Protein 6O9S (pdb70)

InterPro domains:
  IPR001460 Penicillin-binding protein, transpeptidase [PF00905] (363-580)
  IPR008756 Peptidase M56 [PF05569] (5-301)
  IPR012338 Beta-lactamase/transpeptidase-like [G3DSA:3.40.710.10] (334-585)
  IPR012338 Beta-lactamase/transpeptidase-like [SSF56601] (348-582)
  IPR052173 Beta-lactam antibiotic response regulator [PTHR34978] (5-340)

Solvent-accessible surface area: 12250 Å² total; per-residue (Å²): 132,78,51,136,41,149,56,96,78,131,150,20,93,155,16,40,102,74,5,179,71,32,82,0,0,0,0,16,18,28,50,151,95,142,41,23,16,3,24,39,44,79,25,0,8,56,43,32,6,0,4,22,0,0,1,0,0,0,0,0,0,0,15,61,72,124,70,7,55,62,141,101,20,104,30,149,39,110,138,100,123,49,118,105,160,85,30,21,83,90,6,67,6,82,26,0,5,152,82,25,0,47,14,0,0,33,44,7,6,115,133,8,171,70,86,72,0,108,64,19,0,91,100,10,118,0,8,42,60,85,13,94,51,84,119,38,2,13,66,62,27,27,0,82,0,0,1,1,6,1,0,22,5,1,29,46,1,46,67,97,90,17,138,14,85,80,130,4,5,90,66,0,10,61,11,5,42,83,97,118,107,124,80,24,34,10,0,4,10,38,2,49,0,91,75,112,175,68,52,20,9,0,0,2,0,0,0,0,56,36,160,114,12,7,35,0,0,0,0,1,0,73,17,137,60,94,0,27,1,139,74,0,46,71,4,0,47,116,0,0,132,113,60,155,22,43

Organism: Staphylococcus aureus (NCBI:txid1280)

Foldseek 3Di:
DWADDDDDAAEPQVLVVLQVFWPKKKWKAWFVVRHIYMHPVRQQGDWDQPALVCLLVLLQVCCVVVVADLVRFKDAAPQPDDPDVLLRGIDGLLSCQVVVRPVSSLVSLVPDDVVVQLVQCVQLVQAPSDQPFDSPCRARHDGIHGFVSLQVSQCCLVVVVGPTDPSSSVVSQVSQFDDDDLFKTWGWGKRFHADPNATAKIKIWTWIGGPPIIMTMMMITGHPHPRTPVSSVVSVVVVCVVVVRD

Radius of gyration: 17.11 Å; Cα contacts (8 Å, |Δi|>4): 493; chains: 1; bounding box: 42×41×42 Å

Sequence (246 aa):
DKYETNVSYKKLNQLAPYFKGFDGSFVLYNEREQAYSIYNEPESKQRYSPNSTYKIYLALMAFDQNLLSLNHTEQQWDKHQYPFKEWNQDQNLNSSMKYSVNWYYENLNKHLRQDEVKSYLDLIEYGNEEISGNENYWNNESSLKISAIEQVNLLKNMKQHNMHFDNKAIEKVENSMTLKQKDTYKYVGKTGTGIVNHKEANGWFVGYVETKDNTYYFATHLKGEDNANGEKAQQISERILKEMELI

Nearest PDB structures (foldseek):
  6o9s-assembly1_A  TM=1.004E+00  e=1.511E-52  Staphylococcus aureus
  3uy6-assembly2_B  TM=9.585E-01  e=4.975E-32  Staphylococcus aureus
  3q7v-assembly2_B  TM=9.602E-01  e=2.125E-31  Staphylococcus aureus
  1xa1-assembly2_B  TM=9.579E-01  e=2.547E-31  Staphylococcus aureus
  1nrf-assembly1_A  TM=9.411E-01  e=2.830E-27  Bacillus licheniformis

Secondary structure (DSSP, 8-state):
-B------EEE-GGGGGGGTTSEEEEEEEETTTTEEEEE-HHHHHB-B--GGGGHHHHHHHHHHTTSSBTTB--B-------SSGGGSS-B-HHHHHHTT-HHHHHHHHHTS-HHHHHHHHHHHT-TT----S-TTTTSSSS--B-HHHHHHHHHHHHTT-SSS-HHHHHHHHHHTEEEE-SSEEEEEEEEEEEETTEEEEEEEEEEEEESS-EEEEEEEEE-SS-B-HHHHHHHHHHHHHHTT--

B-factor: mean 30.9, std 18.7, range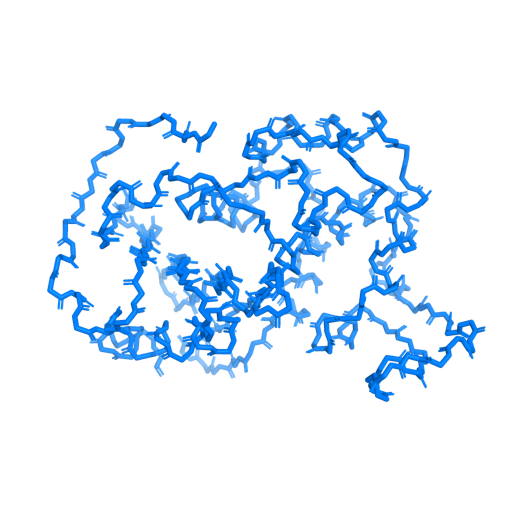 [11.95, 148.87]

CATH classification: 3.40.710.10

Structure (mmCIF, N/CA/C/O backbone):
data_6O9S
#
_entry.id   6O9S
#
_cell.length_a   58.672
_cell.length_b   58.672
_cell.length_c   147.602
_cell.angle_alpha   90.000
_cell.angle_beta   90.000
_cell.angle_gamma   90.000
#
_symmetry.space_group_name_H-M   'P 41 21 2'
#
loop_
_entity.id
_entity.type
_entity.pdbx_description
1 polymer 'Methicillin resistance mecR1 protein'
2 non-polymer (2S,5R)-1-formyl-5-[(sulfooxy)amino]piperidine-2-carboxamide
3 non-polymer 'SULFATE ION'
4 water water
#
loop_
_atom_site.group_PDB
_atom_site.id
_atom_site.type_symbol
_atom_site.label_atom_id
_atom_site.label_alt_id
_atom_site.label_comp_id
_atom_site.label_asym_id
_atom_site.label_entity_id
_atom_site.label_seq_id
_atom_site.pdbx_PDB_ins_code
_atom_site.Cartn_x
_atom_site.Cartn_y
_atom_site.Cartn_z
_atom_site.occupancy
_atom_site.B_iso_or_equiv
_atom_site.auth_seq_id
_atom_site.auth_comp_id
_atom_site.auth_asym_id
_atom_site.auth_atom_id
_atom_site.pdbx_PDB_model_num
ATOM 1 N N . ASP A 1 10 ? 66.009 73.631 175.226 1.00 47.08 340 ASP A N 1
ATOM 2 C CA . ASP A 1 10 ? 65.295 72.747 174.312 1.00 31.36 340 ASP A CA 1
ATOM 3 C C . ASP A 1 10 ? 63.827 73.149 174.218 1.00 29.17 340 ASP A C 1
ATOM 4 O O . ASP A 1 10 ? 63.183 72.954 173.191 1.00 33.10 340 ASP A O 1
ATOM 12 N N . LYS A 1 11 ? 63.289 73.691 175.306 1.00 31.19 341 LYS A N 1
ATOM 13 C CA . LYS A 1 11 ? 61.853 73.894 175.439 1.00 27.95 341 LYS A CA 1
ATOM 14 C C . LYS A 1 11 ? 61.565 75.272 176.010 1.00 31.07 341 LYS A C 1
ATOM 15 O O . LYS A 1 11 ? 62.208 75.703 176.973 1.00 37.24 341 LYS A O 1
ATOM 34 N N . TYR A 1 12 ? 60.577 75.946 175.426 1.00 22.23 342 TYR A N 1
ATOM 35 C CA . TYR A 1 12 ? 60.125 77.240 175.917 1.00 20.95 342 TYR A CA 1
ATOM 36 C C . TYR A 1 12 ? 59.113 77.064 177.041 1.00 22.48 342 TYR A C 1
ATOM 37 O O . TYR A 1 12 ? 58.135 76.322 176.902 1.00 27.93 342 TYR A O 1
ATOM 55 N N . GLU A 1 13 ? 59.344 77.766 178.144 1.00 23.90 343 GLU A N 1
ATOM 56 C CA . GLU A 1 13 ? 58.521 77.656 179.339 1.00 27.00 343 GLU A CA 1
ATOM 57 C C . GLU A 1 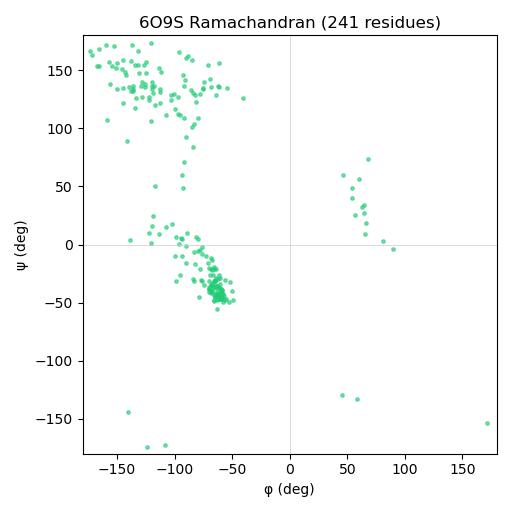13 ? 57.540 78.818 179.371 1.00 31.73 343 GLU A C 1
ATOM 58 O O . GLU A 1 13 ? 57.944 79.983 179.456 1.00 32.12 343 GLU A O 1
ATOM 70 N N . THR A 1 14 ? 56.254 78.493 179.301 1.00 26.68 344 THR A N 1
ATOM 71 C CA . THR A 1 14 ? 55.208 79.471 179.506 1.00 27.89 344 THR A CA 1
ATOM 72 C C . THR A 1 14 ? 54.003 78.761 180.096 1.00 34.00 344 THR A C 1
ATOM 73 O O . THR A 1 14 ? 53.823 77.551 179.916 1.00 31.77 344 THR A O 1
ATOM 84 N N . ASN A 1 15 ? 53.167 79.527 180.791 1.00 37.57 345 ASN A N 1
ATOM 85 C CA . ASN A 1 15 ? 51.952 79.007 181.399 1.00 34.81 345 ASN A CA 1
ATOM 86 C C . ASN A 1 15 ? 50.720 79.688 180.833 1.00 31.69 345 ASN A C 1
ATOM 87 O O . ASN A 1 15 ? 49.652 79.680 181.462 1.00 36.62 345 ASN A O 1
ATOM 98 N N . VAL A 1 16 ? 50.812 80.228 179.618 1.00 31.22 346 VAL A N 1
ATOM 99 C CA . VAL A 1 16 ? 49.687 80.970 179.072 1.00 33.76 346 VAL A CA 1
ATOM 100 C C . VAL A 1 16 ? 48.551 79.999 178.765 1.00 27.43 346 VAL A C 1
ATOM 101 O O . VAL A 1 16 ? 48.781 78.842 178.391 1.00 29.25 346 VAL A O 1
ATOM 114 N N . SER A 1 17 ? 47.318 80.444 179.005 1.00 28.96 347 SER A N 1
ATOM 115 C CA . SER A 1 17 ? 46.153 79.659 178.636 1.00 27.99 347 SER A CA 1
ATOM 116 C C . SER A 1 17 ? 45.999 79.646 177.122 1.00 25.36 347 SER A C 1
ATOM 117 O O . SER A 1 17 ? 46.469 80.539 176.412 1.00 25.79 347 SER A O 1
ATOM 125 N N . TYR A 1 18 ? 45.351 78.597 176.627 1.00 25.22 348 TYR A N 1
ATOM 126 C CA . TYR A 1 18 ? 45.109 78.488 175.196 1.00 21.56 348 TYR A CA 1
ATOM 127 C C . TYR A 1 18 ? 43.879 77.635 174.926 1.00 22.67 348 TYR A C 1
ATOM 128 O O . TYR A 1 18 ? 43.510 76.763 175.723 1.00 26.55 348 TYR A O 1
ATOM 146 N N . LYS A 1 19 ? 43.253 77.892 173.781 1.00 24.66 349 LYS A N 1
ATOM 147 C CA . LYS A 1 19 ? 42.204 77.018 173.276 1.00 26.46 349 LYS A CA 1
ATOM 148 C C . LYS A 1 19 ? 42.838 75.843 172.541 1.00 25.32 349 LYS A C 1
ATOM 149 O O . LYS A 1 19 ? 43.667 76.036 171.652 1.00 22.35 349 LYS A O 1
ATOM 168 N N . LYS A 1 20 ? 42.429 74.625 172.892 1.00 23.52 350 LYS A N 1
ATOM 169 C CA . LYS A 1 20 ? 42.954 73.433 172.238 1.00 26.82 350 LYS A CA 1
ATOM 170 C C . LYS A 1 20 ? 42.350 73.268 170.848 1.00 28.00 350 LYS A C 1
ATOM 171 O O . LYS A 1 20 ? 41.133 73.396 170.664 1.00 29.22 350 LYS A O 1
ATOM 190 N N . LEU A 1 21 ? 43.209 72.969 169.872 1.00 20.52 351 LEU A N 1
ATOM 191 C CA . LEU A 1 21 ? 42.801 72.725 168.491 1.00 19.51 351 LEU A CA 1
ATOM 192 C C . LEU A 1 21 ? 43.140 71.291 168.082 1.00 18.86 351 LEU A C 1
ATOM 193 O O . LEU A 1 21 ? 43.755 71.057 167.030 1.00 18.32 351 LEU A O 1
ATOM 209 N N . ASN A 1 22 ? 42.752 70.311 168.898 1.00 21.72 352 ASN A N 1
ATOM 210 C CA . ASN A 1 22 ? 43.257 68.960 168.656 1.00 23.57 352 ASN A CA 1
ATOM 211 C C . ASN A 1 22 ? 42.681 68.328 167.393 1.00 19.17 352 ASN A C 1
ATOM 212 O O . ASN A 1 22 ? 43.302 67.419 166.827 1.00 22.85 352 ASN A O 1
ATOM 223 N N . GLN A 1 23 ? 41.558 68.818 166.894 1.00 22.92 353 GLN A N 1
ATOM 224 C CA . GLN A 1 23 ? 41.017 68.237 165.679 1.00 24.31 353 GLN A CA 1
ATOM 225 C C . GLN A 1 23 ? 41.683 68.771 164.416 1.00 21.56 353 GLN A C 1
ATOM 226 O O . GLN A 1 23 ? 41.249 68.420 163.310 1.00 21.27 353 GLN A O 1
ATOM 240 N N . LEU A 1 24 ? 42.747 69.575 164.540 1.00 18.45 354 LEU A N 1
ATOM 241 C CA . LEU A 1 24 ? 43.592 69.853 163.390 1.00 17.64 354 LEU A CA 1
ATOM 242 C C . LEU A 1 24 ? 44.543 68.703 163.094 1.00 16.57 354 LEU A C 1
ATOM 243 O O . LEU A 1 24 ? 45.253 68.738 162.076 1.00 17.62 354 LEU A O 1
ATOM 259 N N . ALA A 1 25 ? 44.561 67.674 163.942 1.00 18.02 355 ALA A N 1
ATOM 260 C CA . ALA A 1 25 ? 45.510 66.581 163.767 1.00 21.42 355 ALA A CA 1
ATOM 261 C C . ALA A 1 25 ? 45.532 66.002 162.358 1.00 20.66 355 ALA A C 1
ATOM 262 O O . ALA A 1 25 ? 46.632 65.705 161.859 1.00 21.44 355 ALA A O 1
ATOM 269 N N . PRO A 1 26 ? 44.415 65.820 161.665 1.00 18.51 356 PRO A N 1
ATOM 270 C CA . PRO A 1 26 ? 44.504 65.161 160.346 1.00 20.35 356 PRO A CA 1
ATOM 271 C C . PRO A 1 26 ? 45.374 65.899 159.350 1.00 20.44 356 PRO A C 1
ATOM 272 O O . PRO A 1 26 ? 45.951 65.264 158.455 1.00 20.31 356 PRO A O 1
ATOM 283 N N . TYR A 1 27 ? 45.482 67.229 159.455 1.00 18.55 357 TYR A N 1
ATOM 284 C CA . TYR A 1 27 ? 46.306 67.970 158.504 1.00 18.77 357 TYR A CA 1
ATOM 285 C C . TYR A 1 27 ? 47.772 67.599 158.647 1.00 18.56 357 TYR A C 1
ATOM 286 O O . TYR A 1 27 ? 48.567 67.857 157.730 1.00 20.15 357 TYR A O 1
ATOM 304 N N . PHE A 1 28 ? 48.151 67.023 159.786 1.00 18.35 358 PHE A N 1
ATOM 305 C CA . PHE A 1 28 ? 49.536 66.708 160.101 1.00 20.37 358 PHE A CA 1
ATOM 306 C C . PHE A 1 28 ? 49.875 65.233 159.921 1.00 22.01 358 PHE A C 1
ATOM 307 O O . PHE A 1 28 ? 50.882 64.760 160.459 1.00 22.29 358 PHE A O 1
ATOM 324 N N . LYS A 1 29 ? 49.047 64.500 159.184 1.00 19.91 359 LYS A N 1
ATOM 325 C CA . LYS A 1 29 ? 49.386 63.155 158.764 1.00 20.33 359 LYS A CA 1
ATOM 326 C C . LYS A 1 29 ? 50.846 63.072 158.338 1.00 22.01 359 LYS A C 1
ATOM 327 O O . LYS A 1 29 ? 51.303 63.837 157.492 1.00 23.08 359 LYS A O 1
ATOM 346 N N . GLY A 1 30 ? 51.576 62.141 158.943 1.00 21.49 360 GLY A N 1
ATOM 347 C CA . GLY A 1 30 ? 52.946 61.889 158.567 1.00 22.97 360 GLY A CA 1
ATOM 348 C C . GLY A 1 30 ? 53.980 62.698 159.312 1.00 24.37 360 GLY A C 1
ATOM 349 O O . GLY A 1 30 ? 55.188 62.469 159.105 1.00 25.92 360 GLY A O 1
ATOM 353 N N . PHE A 1 31 ? 53.556 63.617 160.183 1.00 21.22 361 PHE A N 1
ATOM 354 C CA . PHE A 1 31 ? 54.474 64.516 160.868 1.00 21.11 361 PHE A CA 1
ATOM 355 C C . PHE A 1 31 ? 54.153 64.622 162.348 1.00 21.60 361 PHE A C 1
ATOM 356 O O . PHE A 1 31 ? 53.003 64.455 162.765 1.00 23.15 361 PHE A O 1
ATOM 373 N N . ASP A 1 32 ? 55.172 64.962 163.138 1.00 19.87 362 ASP A N 1
ATOM 374 C CA . ASP A 1 32 ? 54.960 65.512 164.474 1.00 19.51 362 ASP A CA 1
ATOM 375 C C . ASP A 1 32 ? 54.932 67.013 164.276 1.00 18.60 362 ASP A C 1
ATOM 376 O O . ASP A 1 32 ? 55.958 67.612 163.930 1.00 18.73 362 ASP A O 1
ATOM 385 N N . GLY A 1 33 ? 53.753 67.623 164.410 1.00 17.32 363 GLY A N 1
ATOM 386 C CA . GLY A 1 33 ? 53.567 68.995 163.991 1.00 18.05 363 GLY A CA 1
ATOM 387 C C . GLY A 1 33 ? 52.886 69.834 165.055 1.00 19.68 363 GLY A C 1
ATOM 388 O O . GLY A 1 33 ? 52.318 69.314 166.011 1.00 18.32 363 GLY A O 1
ATOM 392 N N . SER A 1 34 ? 52.939 71.152 164.857 1.00 16.35 364 SER A N 1
ATOM 393 C CA . SER A 1 34 ? 52.192 72.057 165.712 1.00 15.82 364 SER A CA 1
ATOM 394 C C . SER A 1 34 ? 51.657 73.214 164.886 1.00 15.80 364 SER A C 1
ATOM 395 O O . SER A 1 34 ? 52.264 73.613 163.887 1.00 15.16 364 SER A O 1
ATOM 403 N N . PHE A 1 35 ? 50.503 73.733 165.296 1.00 15.26 365 PHE A N 1
ATOM 404 C CA . PHE A 1 35 ? 49.950 74.979 164.769 1.00 13.75 365 PHE A CA 1
ATOM 405 C C . PHE A 1 35 ? 49.618 75.874 165.950 1.00 14.55 365 PHE A C 1
ATOM 406 O O . PHE A 1 35 ? 48.928 75.439 166.877 1.00 16.76 365 PHE A O 1
ATOM 423 N N . VAL A 1 36 ? 50.123 77.101 165.933 1.00 13.92 366 VAL A N 1
ATOM 424 C CA . VAL A 1 36 ? 49.841 78.118 166.942 1.00 16.37 366 VAL A CA 1
ATOM 425 C C . VAL A 1 36 ? 49.186 79.310 166.253 1.00 15.71 366 VAL A C 1
ATOM 426 O O . VAL A 1 36 ? 49.679 79.783 165.218 1.00 15.21 366 VAL A O 1
ATOM 439 N N . LEU A 1 37 ? 48.101 79.808 166.846 1.00 17.29 367 LEU A N 1
ATOM 440 C CA . LEU A 1 37 ? 47.403 80.999 166.395 1.00 17.18 367 LEU A CA 1
ATOM 441 C C . LEU A 1 37 ? 47.290 81.962 167.569 1.00 16.60 367 LEU A C 1
ATOM 442 O O . LEU A 1 37 ? 46.991 81.541 168.688 1.00 18.53 367 LEU A O 1
ATOM 458 N N . TYR A 1 38 ? 47.555 83.247 167.329 1.00 16.90 368 TYR A N 1
ATOM 459 C CA . TYR A 1 38 ? 47.246 84.275 168.315 1.00 16.42 368 TYR A CA 1
ATOM 460 C C . TYR A 1 38 ? 46.309 85.309 167.704 1.00 16.27 368 TYR A C 1
ATOM 461 O O . TYR A 1 38 ? 46.605 85.891 166.654 1.00 17.51 368 TYR A O 1
ATOM 479 N N . ASN A 1 39 ? 45.175 85.515 168.367 1.00 16.66 369 ASN A N 1
ATOM 480 C CA . ASN A 1 39 ? 44.129 86.449 167.964 1.00 18.35 369 ASN A CA 1
ATOM 481 C C . ASN A 1 39 ? 44.381 87.745 168.722 1.00 16.17 369 ASN A C 1
ATOM 482 O O . ASN A 1 39 ? 44.260 87.782 169.948 1.00 18.95 369 ASN A O 1
ATOM 493 N N . GLU A 1 40 ? 44.771 88.797 168.000 1.00 15.53 370 GLU A N 1
ATOM 494 C CA . GLU A 1 40 ? 45.223 90.019 168.656 1.00 17.02 370 GLU A CA 1
ATOM 495 C C . GLU A 1 40 ? 44.108 90.699 169.438 1.00 17.54 370 GLU A C 1
ATOM 496 O O . GLU A 1 40 ? 44.307 91.106 170.593 1.00 19.32 370 GLU A O 1
ATOM 508 N N . ARG A 1 41 ? 42.925 90.860 168.833 1.00 18.00 371 ARG A N 1
ATOM 509 C CA . ARG A 1 41 ? 41.841 91.552 169.524 1.00 18.87 371 ARG A CA 1
ATOM 510 C C . ARG A 1 41 ? 41.430 90.813 170.787 1.00 19.70 371 ARG A C 1
ATOM 511 O O . ARG A 1 41 ? 41.211 91.431 171.837 1.00 21.61 371 ARG A O 1
ATOM 532 N N . GLU A 1 42 ? 41.289 89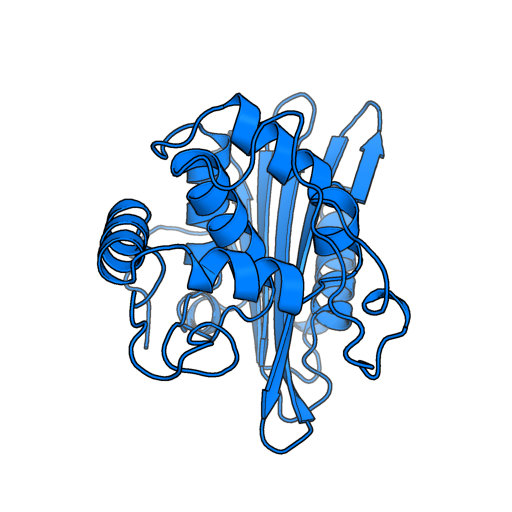.492 170.695 1.00 19.17 372 GLU A N 1
ATOM 533 C CA . GLU A 1 42 ? 40.836 88.709 171.832 1.00 22.68 372 GLU A CA 1
ATOM 534 C C . GLU A 1 42 ? 41.962 88.359 172.797 1.00 21.26 372 GLU A C 1
ATOM 535 O O . GLU A 1 42 ? 41.672 87.828 173.881 1.00 22.99 372 GLU A O 1
ATOM 547 N N . GLN A 1 43 ? 43.213 88.677 172.442 1.00 20.64 373 GLN A N 1
ATOM 548 C CA . GLN A 1 43 ? 44.384 88.392 173.278 1.00 18.53 373 GLN A CA 1
ATOM 549 C C . GLN A 1 43 ? 44.424 86.910 173.644 1.00 21.79 373 GLN A C 1
ATOM 550 O O . GLN A 1 43 ? 44.558 86.537 174.815 1.00 23.86 373 GLN A O 1
ATOM 564 N N . ALA A 1 44 ? 44.263 86.061 172.633 1.00 21.37 374 ALA A N 1
ATOM 565 C CA . ALA A 1 44 ? 44.001 84.653 172.876 1.00 20.19 374 ALA A CA 1
ATOM 566 C C . ALA A 1 44 ? 44.822 83.762 171.965 1.00 18.63 374 ALA A C 1
ATOM 567 O O . ALA A 1 44 ? 44.826 83.950 170.743 1.00 19.45 374 ALA A O 1
ATOM 574 N N . TYR A 1 45 ? 45.461 82.758 172.561 1.00 18.10 375 TYR A N 1
ATOM 575 C CA . TYR A 1 45 ? 46.154 81.719 171.818 1.00 17.34 375 TYR A CA 1
ATOM 576 C C . TYR A 1 45 ? 45.239 80.526 171.577 1.00 18.64 375 TYR A C 1
ATOM 577 O O . TYR A 1 45 ? 44.433 80.156 172.438 1.00 20.95 375 TYR A O 1
ATOM 595 N N . SER A 1 46 ? 45.421 79.886 170.418 1.00 15.88 376 SER A N 1
ATOM 596 C CA . SER A 1 46 ? 44.858 78.582 170.102 1.00 16.03 376 SER A CA 1
ATOM 597 C C . SER A 1 46 ? 45.999 77.701 169.597 1.00 16.88 376 SER A C 1
ATOM 598 O O . SER A 1 46 ? 46.843 78.160 168.818 1.00 17.67 376 SER A O 1
ATOM 606 N N . ILE A 1 47 ? 46.051 76.445 170.059 1.00 18.41 377 ILE A N 1
ATOM 607 C CA . ILE A 1 47 ? 47.186 75.579 169.746 1.00 17.60 377 ILE A CA 1
ATOM 608 C C . ILE A 1 47 ? 46.731 74.166 169.409 1.00 15.74 377 ILE A C 1
ATOM 609 O O . ILE A 1 47 ? 45.955 73.559 170.160 1.00 16.26 377 ILE A O 1
ATOM 625 N N . TYR A 1 48 ? 47.258 73.629 168.305 1.00 16.81 378 TYR A N 1
ATOM 626 C CA . TYR A 1 48 ? 47.314 72.186 168.071 1.00 16.43 378 TYR A CA 1
ATOM 627 C C . TYR A 1 48 ? 48.696 71.686 168.477 1.00 16.83 378 TYR A C 1
ATOM 628 O O . TYR A 1 48 ? 49.714 72.196 167.989 1.00 16.78 378 TYR A O 1
ATOM 646 N N . ASN A 1 49 ? 48.719 70.669 169.343 1.00 16.50 379 ASN A N 1
ATOM 647 C CA . ASN A 1 49 ? 49.911 69.983 169.838 1.00 17.07 379 ASN A CA 1
ATOM 648 C C . ASN A 1 49 ? 50.724 70.916 170.717 1.00 18.71 379 ASN A C 1
ATOM 649 O O . ASN A 1 49 ? 51.808 71.365 170.313 1.00 16.82 379 ASN A O 1
ATOM 660 N N . GLU A 1 50 ? 50.232 71.170 171.934 1.00 18.11 380 GLU A N 1
ATOM 661 C CA . GLU A 1 50 ? 50.941 72.088 172.817 1.00 18.94 380 GLU A CA 1
ATOM 662 C C . GLU A 1 50 ? 52.354 71.612 173.115 1.00 17.85 380 GLU A C 1
ATOM 663 O O . GLU A 1 50 ? 53.264 72.459 173.140 1.00 17.64 380 GLU A O 1
ATOM 675 N N . PRO A 1 51 ? 52.633 70.315 173.303 1.00 18.67 381 PRO A N 1
ATOM 676 C CA . PRO A 1 51 ? 54.039 69.933 173.553 1.00 20.83 381 PRO A CA 1
ATOM 677 C C . PRO A 1 51 ? 54.954 70.306 172.403 1.00 22.03 381 PRO A C 1
ATOM 678 O O . PRO A 1 51 ? 56.033 70.878 172.633 1.00 21.66 381 PRO A O 1
ATOM 689 N N . GLU A 1 52 ? 54.556 70.036 171.159 1.00 18.03 382 GLU A N 1
ATOM 690 C CA . GLU A 1 52 ? 55.420 70.456 170.057 1.00 16.65 382 GLU A CA 1
ATOM 691 C C . GLU A 1 52 ? 55.457 71.975 169.915 1.00 18.84 382 GLU A C 1
ATOM 692 O O . GLU A 1 52 ? 56.450 72.519 169.419 1.00 20.95 382 GLU A O 1
ATOM 704 N N . SER A 1 53 ? 54.413 72.696 170.346 1.00 17.96 383 SER A N 1
ATOM 705 C CA . SER A 1 53 ? 54.422 74.156 170.192 1.00 16.66 383 SER A CA 1
ATOM 706 C C . SER A 1 53 ? 55.500 74.826 171.037 1.00 16.50 383 SER A C 1
ATOM 707 O O . SER A 1 53 ? 55.873 75.976 170.751 1.00 16.36 383 SER A O 1
ATOM 715 N N . LYS A 1 54 ? 55.974 74.147 172.085 1.00 17.79 384 LYS A N 1
ATOM 716 C CA . LYS A 1 54 ? 57.015 74.661 172.972 1.00 20.24 384 LYS A CA 1
ATOM 717 C C . LYS A 1 54 ? 58.414 74.119 172.668 1.00 18.65 384 LYS A C 1
ATOM 718 O O . LYS A 1 54 ? 59.396 74.627 173.235 1.00 20.05 384 LYS A O 1
ATOM 737 N N . GLN A 1 55 ? 58.525 73.114 171.804 1.00 18.55 385 GLN A N 1
ATOM 738 C CA . GLN A 1 55 ? 59.819 72.528 171.465 1.00 19.62 385 GLN A CA 1
ATOM 739 C C . GLN A 1 55 ? 60.560 73.473 170.537 1.00 15.31 385 GLN A C 1
ATOM 740 O O . GLN A 1 55 ? 59.973 73.990 169.579 1.00 16.46 385 GLN A O 1
ATOM 754 N N . ARG A 1 56 ? 61.843 73.721 170.820 1.00 18.98 386 ARG A N 1
ATOM 755 C CA . ARG A 1 56 ? 62.597 74.653 169.989 1.00 18.59 386 ARG A CA 1
ATOM 756 C C . ARG A 1 56 ? 63.313 73.916 168.864 1.00 15.28 386 ARG A C 1
ATOM 757 O O . ARG A 1 56 ? 63.909 72.843 169.059 1.00 18.24 386 ARG A O 1
ATOM 778 N N . TYR A 1 57 ? 63.226 74.509 167.675 1.00 15.48 387 TYR A N 1
ATOM 779 C CA . TYR A 1 57 ? 63.823 73.989 166.459 1.00 16.25 387 TYR A CA 1
ATOM 780 C C . TYR A 1 57 ? 64.588 75.084 165.735 1.00 14.59 387 TYR A C 1
ATOM 781 O O . TYR A 1 57 ? 64.275 76.272 165.844 1.00 15.78 387 TYR A O 1
ATOM 799 N N . SER A 1 58 ? 65.570 74.665 164.945 1.00 16.70 388 SER A N 1
ATOM 800 C CA . SER A 1 58 ? 66.303 75.620 164.136 1.00 15.36 388 SER A CA 1
ATOM 801 C C . SER A 1 58 ? 65.340 76.421 163.276 1.00 15.79 388 SER A C 1
ATOM 802 O O . SER A 1 58 ? 64.444 75.832 162.644 1.00 15.58 388 SER A O 1
ATOM 810 N N . PRO A 1 59 ? 65.498 77.745 163.192 1.00 13.85 389 PRO A N 1
ATOM 811 C CA . PRO A 1 59 ? 64.551 78.547 162.402 1.00 13.07 389 PRO A CA 1
ATOM 812 C C . PRO A 1 59 ? 64.788 78.488 160.909 1.00 15.18 389 PRO A C 1
ATOM 813 O O . PRO A 1 59 ? 63.876 78.813 160.141 1.00 15.49 389 PRO A O 1
ATOM 824 N N . ASN A 1 60 ? 65.998 78.114 160.492 1.00 14.84 390 ASN A N 1
ATOM 825 C CA . ASN A 1 60 ? 66.433 78.135 159.094 1.00 14.20 390 ASN A CA 1
ATOM 826 C C . ASN A 1 60 ? 66.000 79.461 158.470 1.00 14.41 390 ASN A C 1
ATOM 827 O O . ASN A 1 60 ? 66.280 80.514 159.051 1.00 14.09 390 ASN A O 1
ATOM 838 N N . SER A 1 61 ? 65.344 79.450 157.314 1.00 15.14 391 SER A N 1
ATOM 839 C CA . SER A 1 61 ? 65.104 80.687 156.578 1.00 14.93 391 SER A CA 1
ATOM 840 C C . SER A 1 61 ? 64.148 81.643 157.278 1.00 15.76 391 SER A C 1
ATOM 841 O O . SER A 1 61 ? 64.088 82.813 156.885 1.00 14.81 391 SER A O 1
ATOM 848 N N . THR A 1 62 ? 63.419 81.204 158.302 1.00 11.95 392 THR A N 1
ATOM 849 C CA . THR A 1 62 ? 62.551 82.156 158.988 1.00 12.47 392 THR A CA 1
ATOM 850 C C . THR A 1 62 ? 63.346 83.171 159.802 1.00 14.12 392 THR A C 1
ATOM 851 O O . THR A 1 62 ? 62.807 84.225 160.144 1.00 15.38 392 THR A O 1
ATOM 862 N N . TYR A 1 63 ? 64.626 82.903 160.066 1.00 13.56 393 TYR A N 1
ATOM 863 C CA . TYR A 1 63 ? 65.478 83.868 160.753 1.00 15.36 393 TYR A CA 1
ATOM 864 C C . TYR A 1 63 ? 65.769 85.093 159.894 1.00 16.81 393 TYR A C 1
ATOM 865 O O . TYR A 1 63 ? 66.102 86.152 160.438 1.00 17.03 393 TYR A O 1
ATOM 883 N N . LYS A 1 64 ? 65.630 84.980 158.571 1.00 14.89 394 LYS A N 1
ATOM 884 C CA . LYS A 1 64 ? 65.910 86.103 157.685 1.00 16.05 394 LYS A CA 1
ATOM 885 C C . LYS A 1 64 ? 65.085 87.336 158.043 1.00 14.62 394 LYS A C 1
ATOM 886 O O . LYS A 1 64 ? 65.534 88.460 157.805 1.00 16.22 394 LYS A O 1
ATOM 905 N N . ILE A 1 65 ? 63.879 87.147 158.583 1.00 14.29 395 ILE A N 1
ATOM 906 C CA . ILE A 1 65 ? 63.046 88.275 159.015 1.00 15.63 395 ILE A CA 1
ATOM 907 C C . ILE A 1 65 ? 63.825 89.188 159.957 1.00 17.16 395 ILE A C 1
ATOM 908 O O . ILE A 1 65 ? 63.865 90.415 159.793 1.00 16.97 395 ILE A O 1
ATOM 924 N N . TYR A 1 66 ? 64.451 88.590 160.964 1.00 16.42 396 TYR A N 1
ATOM 925 C CA . TYR A 1 66 ? 65.098 89.353 162.020 1.00 16.43 396 TYR A CA 1
ATOM 926 C C . TYR A 1 66 ? 66.500 89.778 161.641 1.00 18.06 396 TYR A C 1
ATOM 927 O O . TYR A 1 66 ? 66.895 90.878 162.017 1.00 17.34 396 TYR A O 1
ATOM 945 N N . LEU A 1 67 ? 67.206 89.015 160.802 1.00 18.33 397 LEU A N 1
ATOM 946 C CA . LEU A 1 67 ? 68.441 89.539 160.225 1.00 16.18 397 LEU A CA 1
ATOM 947 C C . LEU A 1 67 ? 68.161 90.802 159.420 1.00 16.85 397 LEU A C 1
ATOM 948 O O . LEU A 1 67 ? 68.904 91.790 159.511 1.00 18.18 397 LEU A O 1
ATOM 964 N N . ALA A 1 68 ? 67.074 90.808 158.641 1.00 16.41 398 ALA A N 1
ATOM 965 C CA . ALA A 1 68 ? 66.732 92.022 157.901 1.00 16.20 398 ALA A CA 1
ATOM 966 C C . ALA A 1 68 ? 66.517 93.199 158.848 1.00 16.70 398 ALA A C 1
ATOM 967 O O . ALA A 1 68 ? 67.024 94.299 158.615 1.00 18.56 398 ALA A O 1
ATOM 974 N N . LEU A 1 69 ? 65.749 92.985 159.920 1.00 17.71 399 LEU A N 1
ATOM 975 C CA . LEU A 1 69 ? 65.476 94.074 160.856 1.00 18.76 399 LEU A CA 1
ATOM 976 C C . LEU A 1 69 ? 66.745 94.575 161.539 1.00 17.83 399 LEU A C 1
ATOM 977 O O . LEU A 1 69 ? 66.934 95.786 161.688 1.00 18.15 399 LEU A O 1
ATOM 993 N N . MET A 1 70 ? 67.607 93.655 161.997 1.00 17.43 400 MET A N 1
ATOM 994 C CA . MET A 1 70 ? 68.881 94.063 162.598 1.00 18.42 400 MET A CA 1
ATOM 995 C C . MET A 1 70 ? 69.709 94.868 161.603 1.00 21.15 400 MET A C 1
ATOM 996 O O . MET A 1 70 ? 70.386 95.840 161.975 1.00 19.62 400 MET A O 1
ATOM 1010 N N . ALA A 1 71 ? 69.692 94.467 160.325 1.00 19.38 401 ALA A N 1
ATOM 1011 C CA . ALA A 1 71 ? 70.455 95.170 159.306 1.00 19.35 401 ALA A CA 1
ATOM 1012 C C . ALA A 1 71 ? 69.936 96.586 159.093 1.00 19.50 401 ALA A C 1
ATOM 1013 O O . ALA A 1 71 ? 70.731 97.528 158.967 1.00 19.64 401 ALA A O 1
ATOM 1020 N N . PHE A 1 72 ? 68.617 96.772 159.032 1.00 19.12 402 PHE A N 1
ATOM 1021 C CA . PHE A 1 72 ? 68.096 98.135 158.973 1.00 20.05 402 PHE A CA 1
ATOM 1022 C C . PHE A 1 72 ? 68.520 98.924 160.206 1.00 20.58 402 PHE A C 1
ATOM 1023 O O . PHE A 1 72 ? 68.945 100.078 160.104 1.00 22.67 402 PHE A O 1
ATOM 1040 N N . ASP A 1 73 ? 68.416 98.306 161.383 1.00 23.12 403 ASP A N 1
ATOM 1041 C CA . ASP A 1 73 ? 68.686 99.014 162.630 1.00 22.78 403 ASP A CA 1
ATOM 1042 C C . ASP A 1 73 ? 70.142 99.441 162.723 1.00 22.76 403 ASP A C 1
ATOM 1043 O O . ASP A 1 73 ? 70.452 100.475 163.338 1.00 26.16 403 ASP A O 1
ATOM 1052 N N . GLN A 1 74 ? 71.047 98.665 162.119 1.00 20.42 404 GLN A N 1
ATOM 1053 C CA . GLN A 1 74 ? 72.464 98.999 162.066 1.00 22.13 404 GLN A CA 1
ATOM 1054 C C . GLN A 1 74 ? 72.860 99.761 160.799 1.00 24.96 404 GLN A C 1
ATOM 1055 O O . GLN A 1 74 ? 74.053 100.020 160.591 1.00 26.42 404 GLN A O 1
ATOM 1069 N N . ASN A 1 75 ? 71.896 100.126 159.954 1.00 26.68 405 ASN A N 1
ATOM 1070 C CA . ASN A 1 75 ? 72.142 100.921 158.749 1.00 24.65 405 ASN A CA 1
ATOM 1071 C C . ASN A 1 75 ? 73.022 100.187 157.742 1.00 27.87 405 ASN A C 1
ATOM 1072 O O . ASN A 1 75 ? 73.716 100.817 156.940 1.00 29.77 405 ASN A O 1
ATOM 1083 N N . LEU A 1 76 ? 72.988 98.854 157.765 1.00 25.46 406 LEU A N 1
ATOM 1084 C CA . LEU A 1 76 ? 73.526 98.097 156.639 1.00 25.77 406 LEU A CA 1
ATOM 1085 C C . LEU A 1 76 ? 72.587 98.174 155.444 1.00 28.88 406 LEU A C 1
ATOM 1086 O O . LEU A 1 76 ? 73.041 98.179 154.291 1.00 33.95 406 LEU A O 1
ATOM 1102 N N . LEU A 1 77 ? 71.284 98.204 155.705 1.00 30.31 407 LEU A N 1
ATOM 1103 C CA . LEU A 1 77 ? 70.253 98.472 154.712 1.00 29.63 407 LEU A CA 1
ATOM 1104 C C . LEU A 1 77 ? 69.575 99.797 155.043 1.00 28.95 407 LEU A C 1
ATOM 1105 O O . LEU A 1 77 ? 69.509 100.194 156.211 1.00 28.77 407 LEU A O 1
ATOM 1121 N N . SER A 1 78 ? 69.063 100.468 154.008 1.00 42.66 408 SER A N 1
ATOM 1122 C CA . SER A 1 78 ? 68.322 101.717 154.136 1.00 44.89 408 SER A CA 1
ATOM 1123 C C . SER A 1 78 ? 66.957 101.566 153.478 1.00 32.55 408 SER A C 1
ATOM 1124 O O . SER A 1 78 ? 66.771 100.739 152.582 1.00 29.40 408 SER A O 1
ATOM 1132 N N . LEU A 1 79 ? 66.006 102.403 153.907 1.00 32.68 409 LEU A N 1
ATOM 1133 C CA . LEU A 1 79 ? 64.646 102.285 153.397 1.00 31.62 409 LEU A CA 1
ATOM 1134 C C . LEU A 1 79 ? 64.605 102.263 151.874 1.00 37.33 409 LEU A C 1
ATOM 1135 O O . LEU A 1 79 ? 63.747 101.597 151.284 1.00 40.81 409 LEU A O 1
ATOM 1151 N N . ASN A 1 80 ? 65.529 102.968 151.224 1.00 36.12 410 ASN A N 1
ATOM 1152 C CA . ASN A 1 80 ? 65.553 103.071 149.769 1.00 52.34 410 ASN A CA 1
ATOM 1153 C C . ASN A 1 80 ? 66.775 102.397 149.155 1.00 38.69 410 ASN A C 1
ATOM 1154 O O . ASN A 1 80 ? 67.016 102.544 147.950 1.00 45.48 410 ASN A O 1
ATOM 1165 N N . HIS A 1 81 ? 67.556 101.663 149.946 1.00 33.46 411 HIS A N 1
ATOM 1166 C CA . HIS A 1 81 ? 68.829 101.091 149.492 1.00 35.51 411 HIS A CA 1
ATOM 1167 C C . HIS A 1 81 ? 68.944 99.704 150.114 1.00 31.96 411 HIS A C 1
ATOM 1168 O O . HIS A 1 81 ? 69.479 99.574 151.220 1.00 33.73 411 HIS A O 1
ATOM 1182 N N . THR A 1 82 ? 68.421 98.681 149.417 1.00 24.93 412 THR A N 1
ATOM 1183 C CA . THR A 1 82 ? 68.546 97.299 149.878 1.00 19.70 412 THR A CA 1
ATOM 1184 C C . THR A 1 82 ? 69.236 96.386 148.864 1.00 20.77 412 THR A C 1
ATOM 1185 O O . THR A 1 82 ? 69.227 95.164 149.044 1.00 22.19 412 THR A O 1
ATOM 1196 N N . GLU A 1 83 ? 69.820 96.937 147.802 1.00 24.47 413 GLU A N 1
ATOM 1197 C CA . GLU A 1 83 ? 70.432 96.126 146.761 1.00 29.63 413 GLU A CA 1
ATOM 1198 C C . GLU A 1 83 ? 71.755 95.538 147.227 1.00 26.52 413 GLU A C 1
ATOM 1199 O O . GLU A 1 83 ? 72.544 96.207 147.906 1.00 28.91 413 GLU A O 1
ATOM 1211 N N . GLN A 1 84 ? 71.992 94.267 146.863 1.00 20.25 414 GLN A N 1
ATOM 1212 C CA . GLN A 1 84 ? 73.303 93.644 146.981 1.00 23.98 414 GLN A CA 1
ATOM 1213 C C . GLN A 1 84 ? 73.694 93.003 145.655 1.00 26.50 414 GLN A C 1
ATOM 1214 O O . GLN A 1 84 ? 72.865 92.376 144.992 1.00 24.55 414 GLN A O 1
ATOM 1228 N N . GLN A 1 85 ? 74.969 93.136 145.293 1.00 26.39 415 GLN A N 1
ATOM 1229 C CA . GLN A 1 85 ? 75.499 92.603 144.047 1.00 30.98 415 GLN A CA 1
ATOM 1230 C C . GLN A 1 85 ? 75.916 91.152 144.245 1.00 28.15 415 GLN A C 1
ATOM 1231 O O . GLN A 1 85 ? 76.572 90.824 145.232 1.00 28.12 415 GLN A O 1
ATOM 1245 N N . TRP A 1 86 ? 75.516 90.292 143.312 1.00 24.12 416 TRP A N 1
ATOM 1246 C CA . TRP A 1 86 ? 75.939 88.898 143.306 1.00 26.19 416 TRP A CA 1
ATOM 1247 C C . TRP A 1 86 ? 77.426 88.791 142.994 1.00 31.33 416 TRP A C 1
ATOM 1248 O O . TRP A 1 86 ? 77.925 89.440 142.070 1.00 31.52 416 TRP A O 1
ATOM 1269 N N . ASP A 1 87 ? 78.133 87.956 143.749 1.00 25.88 417 ASP A N 1
ATOM 1270 C CA . ASP A 1 87 ? 79.580 87.830 143.588 1.00 29.74 417 ASP A CA 1
ATOM 1271 C C . ASP A 1 87 ? 79.995 86.772 142.568 1.00 34.49 417 ASP A C 1
ATOM 1272 O O . ASP A 1 87 ? 81.185 86.447 142.475 1.00 32.56 417 ASP A O 1
ATOM 1281 N N . LYS A 1 88 ? 79.054 86.237 141.799 1.00 34.16 418 LYS A N 1
ATOM 1282 C CA . LYS A 1 88 ? 79.281 85.301 140.704 1.00 32.05 418 LYS A CA 1
ATOM 1283 C C . LYS A 1 88 ? 79.467 83.851 141.151 1.00 30.02 418 LYS A C 1
ATOM 1284 O O . LYS A 1 88 ? 79.725 82.994 140.294 1.00 31.57 418 LYS A O 1
ATOM 1303 N N . HIS A 1 89 ? 79.348 83.535 142.436 1.00 28.60 419 HIS A N 1
ATOM 1304 C CA . HIS A 1 89 ? 79.350 82.139 142.848 1.00 28.75 419 HIS A CA 1
ATOM 1305 C C . HIS A 1 89 ? 78.130 81.436 142.262 1.00 27.69 419 HIS A C 1
ATOM 1306 O O . HIS A 1 89 ? 76.995 81.907 142.398 1.00 26.38 419 HIS A O 1
ATOM 1320 N N . GLN A 1 90 ? 78.362 80.309 141.601 1.00 34.63 420 GLN A N 1
ATOM 1321 C CA . GLN A 1 90 ? 77.277 79.572 140.959 1.00 33.81 420 GLN A CA 1
ATOM 1322 C C . GLN A 1 90 ? 76.598 78.698 142.006 1.00 28.39 420 GLN A C 1
ATOM 1323 O O . GLN A 1 90 ? 77.126 77.654 142.401 1.00 32.45 420 GLN A O 1
ATOM 1337 N N . TYR A 1 91 ? 75.434 79.121 142.451 1.00 26.46 421 TYR A N 1
ATOM 1338 C CA . TYR A 1 91 ? 74.580 78.339 143.326 1.00 26.39 421 TYR A CA 1
ATOM 1339 C C . TYR A 1 91 ? 73.710 77.397 142.511 1.00 27.51 421 TYR A C 1
ATOM 1340 O O . TYR A 1 91 ? 73.490 77.610 141.313 1.00 31.60 421 TYR A O 1
ATOM 1358 N N . PRO A 1 92 ? 73.206 76.329 143.132 1.00 35.69 422 PRO A N 1
ATOM 1359 C CA . PRO A 1 92 ? 72.337 75.398 142.395 1.00 36.90 422 PRO A CA 1
ATOM 1360 C C . PRO A 1 92 ? 70.949 75.951 142.108 1.00 29.68 422 PRO A C 1
ATOM 1361 O O . PRO A 1 92 ? 70.205 75.321 141.347 1.00 34.67 422 PRO A O 1
ATOM 1372 N N . PHE A 1 93 ? 70.573 77.093 142.688 1.00 28.71 423 PHE A N 1
ATOM 1373 C CA . PHE A 1 93 ? 69.289 77.737 142.417 1.00 26.66 423 PHE A CA 1
ATOM 1374 C C . PHE A 1 93 ? 69.554 78.984 141.583 1.00 26.38 423 PHE A C 1
ATOM 1375 O O . PHE A 1 93 ? 70.143 79.951 142.078 1.00 24.20 423 PHE A O 1
ATOM 1392 N N . LYS A 1 94 ? 69.129 78.973 140.317 1.00 28.19 424 LYS A N 1
ATOM 1393 C CA . LYS A 1 94 ? 69.461 80.105 139.459 1.00 29.03 424 LYS A CA 1
ATOM 1394 C C . LYS A 1 94 ? 68.826 81.406 139.949 1.00 24.84 424 LYS A C 1
ATOM 1395 O O . LYS A 1 94 ? 69.319 82.487 139.604 1.00 26.39 424 LYS A O 1
ATOM 1414 N N . GLU A 1 95 ? 67.759 81.338 140.754 1.00 27.27 425 GLU A N 1
ATOM 1415 C CA . GLU A 1 95 ? 67.194 82.564 141.315 1.00 24.13 425 GLU A CA 1
ATOM 1416 C C . GLU A 1 95 ? 68.210 83.289 142.190 1.00 21.03 425 GLU A C 1
ATOM 1417 O O . GLU A 1 95 ? 68.105 84.505 142.412 1.00 23.16 425 GLU A O 1
ATOM 1429 N N . TRP A 1 96 ? 69.164 82.542 142.752 1.00 20.58 426 TRP A N 1
ATOM 1430 C CA . TRP A 1 96 ? 70.199 83.121 143.600 1.00 19.50 426 TRP A CA 1
ATOM 1431 C C . TRP A 1 96 ? 71.347 83.713 142.800 1.00 20.44 426 TRP A C 1
ATOM 1432 O O . TRP A 1 96 ? 72.149 84.478 143.358 1.00 20.14 426 TRP A O 1
ATOM 1453 N N . ASN A 1 97 ? 71.463 83.351 141.525 1.00 22.10 427 ASN A N 1
ATOM 1454 C CA . ASN A 1 97 ? 72.626 83.715 140.723 1.00 23.44 427 ASN A CA 1
ATOM 1455 C C . ASN A 1 97 ? 72.349 85.015 139.972 1.00 24.28 427 ASN A C 1
ATOM 1456 O O . ASN A 1 97 ? 72.388 85.098 138.743 1.00 26.20 427 ASN A O 1
ATOM 1467 N N . GLN A 1 98 ? 72.082 86.049 140.763 1.00 23.75 428 GLN A N 1
ATOM 1468 C CA . GLN A 1 98 ? 71.754 87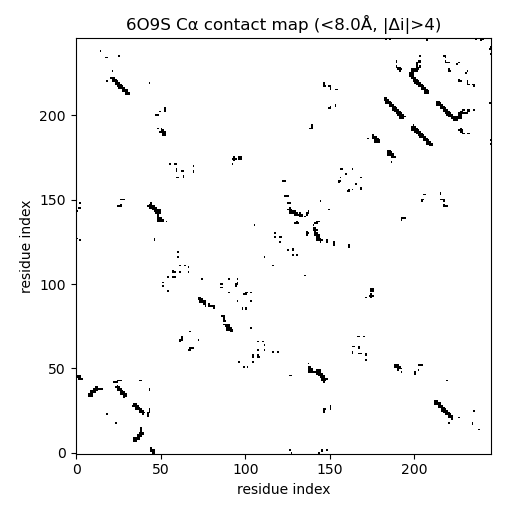.359 140.220 1.00 23.86 428 GLN A CA 1
ATOM 1469 C C . GLN A 1 98 ? 71.712 88.352 141.373 1.00 22.59 428 GLN A C 1
ATOM 1470 O O . GLN A 1 98 ? 71.637 87.970 142.548 1.00 22.28 428 GLN A O 1
ATOM 1484 N N . ASP A 1 99 ? 71.778 89.633 141.018 1.00 26.16 429 ASP A N 1
ATOM 1485 C CA . ASP A 1 99 ? 71.680 90.693 142.007 1.00 23.23 429 ASP A CA 1
ATOM 1486 C C . ASP A 1 99 ? 70.328 90.622 142.708 1.00 21.31 429 ASP A C 1
ATOM 1487 O O . ASP A 1 99 ? 69.336 90.137 142.156 1.00 23.95 429 ASP A O 1
ATOM 1496 N N . GLN A 1 100 ? 70.284 91.170 143.921 1.00 22.94 430 GLN A N 1
ATOM 1497 C CA . GLN A 1 100 ? 69.094 91.062 144.754 1.00 21.28 430 GLN A CA 1
ATOM 1498 C C . GLN A 1 100 ? 68.787 92.382 145.443 1.00 23.66 430 GLN A C 1
ATOM 1499 O O . GLN A 1 100 ? 69.666 93.214 145.644 1.00 26.47 430 GLN A O 1
ATOM 1513 N N . ASN A 1 101 ? 67.521 92.549 145.840 1.00 22.57 431 ASN A N 1
ATOM 1514 C CA . ASN A 1 101 ? 67.147 93.549 146.828 1.00 20.96 431 ASN A CA 1
ATOM 1515 C C . ASN A 1 101 ? 66.417 92.822 147.960 1.00 19.19 431 ASN A C 1
ATOM 1516 O O . ASN A 1 101 ? 66.340 91.580 147.994 1.00 19.47 431 ASN A O 1
ATOM 1527 N N . LEU A 1 102 ? 65.880 93.572 148.905 1.00 19.51 432 LEU A N 1
ATOM 1528 C CA . LEU A 1 102 ? 65.225 92.914 150.026 1.00 17.61 432 LEU A CA 1
ATOM 1529 C C . LEU A 1 102 ? 64.064 92.042 149.548 1.00 16.67 432 LEU A C 1
ATOM 1530 O O . LEU A 1 102 ? 63.927 90.889 149.980 1.00 19.40 432 LEU A O 1
ATOM 1546 N N . ASN A 1 103 ? 63.218 92.581 148.658 1.00 17.98 433 ASN A N 1
ATOM 1547 C CA . ASN A 1 103 ? 62.039 91.848 148.208 1.00 16.86 433 ASN A CA 1
ATOM 1548 C C . ASN A 1 103 ? 62.428 90.555 147.500 1.00 18.19 433 ASN A C 1
ATOM 1549 O O . ASN A 1 103 ? 61.844 89.499 147.760 1.00 19.04 433 ASN A O 1
ATOM 1560 N N . SER A 1 104 ? 63.396 90.614 146.573 1.00 17.40 434 SER A N 1
ATOM 1561 C CA . SER A 1 104 ? 63.764 89.410 145.836 1.00 18.00 434 SER A CA 1
ATOM 1562 C C . SER A 1 104 ? 64.477 88.413 146.742 1.00 18.28 434 SER A C 1
ATOM 1563 O O . SER A 1 104 ? 64.230 87.201 146.657 1.00 19.43 434 SER A O 1
ATOM 1571 N N . SER A 1 105 ? 65.331 88.900 147.643 1.00 18.56 435 SER A N 1
ATOM 1572 C CA . SER A 1 105 ? 66.043 87.990 148.528 1.00 19.46 435 SER A CA 1
ATOM 1573 C C . SER A 1 105 ? 65.092 87.259 149.466 1.00 17.14 435 SER A C 1
ATOM 1574 O O . SER A 1 105 ? 65.350 86.106 149.815 1.00 18.13 435 SER A O 1
ATOM 1582 N N . MET A 1 106 ? 63.981 87.886 149.864 1.00 16.78 436 MET A N 1
ATOM 1583 C CA . MET A 1 106 ? 63.021 87.209 150.732 1.00 16.56 436 MET A CA 1
ATOM 1584 C C . MET A 1 106 ? 62.161 86.248 149.927 1.00 18.00 436 MET A C 1
ATOM 1585 O O . MET A 1 106 ? 61.946 85.096 150.335 1.00 20.07 436 MET A O 1
ATOM 1599 N N . LYS A 1 107 ? 61.676 86.707 148.772 1.00 19.31 437 LYS A N 1
ATOM 1600 C CA . LYS A 1 107 ? 60.846 85.895 147.888 1.00 21.10 437 LYS A CA 1
ATOM 1601 C C . LYS A 1 107 ? 61.540 84.604 147.483 1.00 20.97 437 LYS A C 1
ATOM 1602 O O . LYS A 1 107 ? 60.927 83.529 147.497 1.00 22.75 437 LYS A O 1
ATOM 1621 N N . TYR A 1 108 ? 62.799 84.705 147.054 1.00 19.22 438 TYR A N 1
ATOM 1622 C CA . TYR A 1 108 ? 63.576 83.560 146.606 1.00 20.47 438 TYR A CA 1
ATOM 1623 C C . TYR A 1 108 ? 64.434 82.963 147.715 1.00 19.43 438 TYR A C 1
ATOM 1624 O O . TYR A 1 108 ? 65.227 82.053 147.448 1.00 22.51 438 TYR A O 1
ATOM 1642 N N . SER A 1 109 ? 64.292 83.456 148.942 1.00 16.98 439 SER A N 1
ATOM 1643 C CA . SER A 1 109 ? 64.991 82.951 150.128 1.00 17.50 439 SER A CA 1
ATOM 1644 C C . SER A 1 109 ? 66.480 82.746 149.848 1.00 17.96 439 SER A C 1
ATOM 1645 O O . SER A 1 109 ? 67.042 81.663 150.005 1.00 19.22 439 SER A O 1
ATOM 1653 N N . VAL A 1 110 ? 67.118 83.856 149.487 1.00 16.67 440 VAL A N 1
ATOM 1654 C CA . VAL A 1 110 ? 68.493 83.878 148.979 1.00 15.99 440 VAL A CA 1
ATOM 1655 C C . VAL A 1 110 ? 69.467 83.911 150.160 1.00 17.02 440 VAL A C 1
ATOM 1656 O O . VAL A 1 110 ? 69.750 84.959 150.757 1.00 18.36 440 VAL A O 1
ATOM 1669 N N . ASN A 1 111 ? 70.039 82.756 150.469 1.00 15.64 441 ASN A N 1
ATOM 1670 C CA . ASN A 1 111 ? 70.850 82.651 151.678 1.00 16.95 441 ASN A CA 1
ATOM 1671 C C . ASN A 1 111 ? 71.999 83.645 151.694 1.00 18.18 441 ASN A C 1
ATOM 1672 O O . ASN A 1 111 ? 72.286 84.236 152.736 1.00 18.35 441 ASN A O 1
ATOM 1683 N N . TRP A 1 112 ? 72.699 83.820 150.573 1.00 16.60 442 TRP A N 1
ATOM 1684 C CA . TRP A 1 112 ? 73.903 84.650 150.607 1.00 16.29 442 TRP A CA 1
ATOM 1685 C C . TRP A 1 112 ? 73.602 86.105 150.947 1.00 16.46 442 TRP A C 1
ATOM 1686 O O . TRP A 1 112 ? 74.444 86.789 151.540 1.00 18.18 442 TRP A O 1
ATOM 1707 N N . TYR A 1 113 ? 72.410 86.597 150.597 1.00 15.80 443 TYR A N 1
ATOM 1708 C CA . TYR A 1 113 ? 72.041 87.972 150.942 1.00 15.76 443 TYR A CA 1
ATOM 1709 C C . TYR A 1 113 ? 72.049 88.161 152.456 1.00 16.82 443 TYR A C 1
ATOM 1710 O O . TYR A 1 113 ? 72.608 89.143 152.968 1.00 17.75 443 TYR A O 1
ATOM 1728 N N . TYR A 1 114 ? 71.506 87.178 153.189 1.00 16.42 444 TYR A N 1
ATOM 1729 C CA . TYR A 1 114 ? 71.370 87.254 154.638 1.00 17.14 444 TYR A CA 1
ATOM 1730 C C . TYR A 1 114 ? 72.651 86.840 155.330 1.00 16.74 444 TYR A C 1
ATOM 1731 O O . TYR A 1 114 ? 72.974 87.384 156.390 1.00 20.36 444 TYR A O 1
ATOM 1749 N N . GLU A 1 115 ? 73.414 85.932 154.731 1.00 18.33 445 GLU A N 1
ATOM 1750 C CA . GLU A 1 115 ? 74.752 85.653 155.245 1.00 18.76 445 GLU A CA 1
ATOM 1751 C C . GLU A 1 115 ? 75.622 86.908 155.206 1.00 21.47 445 GLU A C 1
ATOM 1752 O O . GLU A 1 115 ? 76.372 87.190 156.151 1.00 21.12 445 GLU A O 1
ATOM 1764 N N . ASN A 1 116 ? 75.541 87.676 154.120 1.00 20.57 446 ASN A N 1
ATOM 1765 C CA . ASN A 1 116 ? 76.275 88.936 154.053 1.00 21.80 446 ASN A CA 1
ATOM 1766 C C . ASN A 1 116 ? 75.841 89.880 155.166 1.00 22.72 446 ASN A C 1
ATOM 1767 O O . ASN A 1 116 ? 76.683 90.527 155.799 1.00 25.33 446 ASN A O 1
ATOM 1778 N N . LEU A 1 117 ? 74.537 89.992 155.417 1.00 18.42 447 LEU A N 1
ATOM 1779 C CA . LEU A 1 117 ? 74.095 90.841 156.517 1.00 18.97 447 LEU A CA 1
ATOM 1780 C C . LEU A 1 117 ? 74.717 90.387 157.831 1.00 21.55 447 LEU A C 1
ATOM 1781 O O . LEU A 1 117 ? 75.249 91.202 158.599 1.00 22.17 447 LEU A O 1
ATOM 1797 N N . ASN A 1 118 ? 74.627 89.090 158.126 1.00 18.13 448 ASN A N 1
ATOM 1798 C CA . ASN A 1 118 ? 75.174 88.581 159.380 1.00 17.50 448 ASN A CA 1
ATOM 1799 C C . ASN A 1 118 ? 76.674 88.832 159.479 1.00 20.63 448 ASN A C 1
ATOM 1800 O O . ASN A 1 118 ? 77.185 89.150 160.561 1.00 21.55 448 ASN A O 1
ATOM 1811 N N . LYS A 1 119 ? 77.388 88.719 158.358 1.00 22.61 449 LYS A N 1
ATOM 1812 C CA . LYS A 1 119 ? 78.832 88.912 158.367 1.00 21.41 449 LYS A CA 1
ATOM 1813 C C . LYS A 1 119 ? 79.205 90.322 158.782 1.00 27.07 449 LYS A C 1
ATOM 1814 O O . LYS A 1 119 ? 80.279 90.533 159.354 1.00 28.08 449 LYS A O 1
ATOM 1833 N N . HIS A 1 120 ? 78.348 91.297 158.508 1.00 24.46 450 HIS A N 1
ATOM 1834 C CA . HIS A 1 120 ? 78.644 92.691 158.819 1.00 25.28 450 HIS A CA 1
ATOM 1835 C C . HIS A 1 120 ? 77.993 93.158 160.112 1.00 30.20 450 HIS A C 1
ATOM 1836 O O . HIS A 1 120 ? 78.048 94.352 160.431 1.00 31.05 450 HIS A O 1
ATOM 1850 N N . LEU A 1 121 ? 77.377 92.244 160.853 1.00 25.91 451 LEU A N 1
ATOM 1851 C CA . LEU A 1 121 ? 76.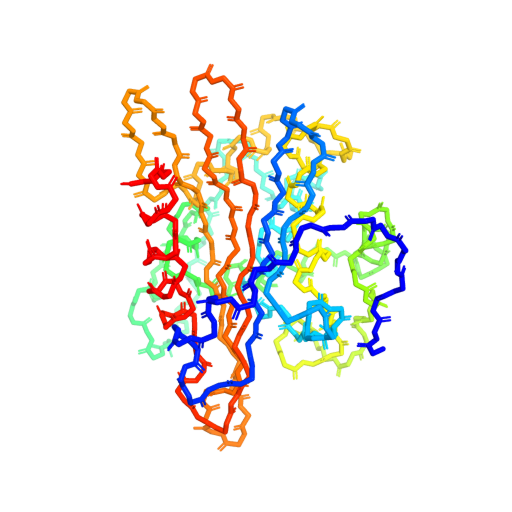926 92.489 162.213 1.00 26.24 451 LEU A CA 1
ATOM 1852 C C . LEU A 1 121 ? 77.937 91.890 163.188 1.00 23.01 451 LEU A C 1
ATOM 1853 O O . LEU A 1 121 ? 78.316 90.716 163.061 1.00 29.96 451 LEU A O 1
ATOM 1869 N N . ARG A 1 122 ? 78.366 92.684 164.164 1.00 24.88 452 ARG A N 1
ATOM 1870 C CA . ARG A 1 122 ? 79.171 92.123 165.235 1.00 26.45 452 ARG A CA 1
ATOM 1871 C C . ARG A 1 122 ? 78.361 91.062 165.967 1.00 31.40 452 ARG A C 1
ATOM 1872 O O . ARG A 1 122 ? 77.187 91.265 166.283 1.00 27.47 452 ARG A O 1
ATOM 1893 N N . GLN A 1 123 ? 78.981 89.922 166.253 1.00 27.57 453 GLN A N 1
ATOM 1894 C CA . GLN A 1 123 ? 78.208 88.867 166.898 1.00 25.52 453 GLN A CA 1
ATOM 1895 C C . GLN A 1 123 ? 77.799 89.270 168.313 1.00 24.73 453 GLN A C 1
ATOM 1896 O O . GLN A 1 123 ? 76.760 88.818 168.803 1.00 26.51 453 GLN A O 1
ATOM 1910 N N . ASP A 1 124 ? 78.557 90.163 168.964 1.00 28.35 454 ASP A N 1
ATOM 1911 C CA . ASP A 1 124 ? 78.090 90.685 170.248 1.00 29.58 454 ASP A CA 1
ATOM 1912 C C . ASP A 1 124 ? 76.813 91.511 170.085 1.00 25.01 454 ASP A C 1
ATOM 1913 O O . ASP A 1 124 ? 75.944 91.530 170.974 1.00 25.41 454 ASP A O 1
ATOM 1922 N N . GLU A 1 125 ? 76.684 92.226 168.967 1.00 25.95 455 GLU A N 1
ATOM 1923 C CA . GLU A 1 125 ? 75.437 92.949 168.713 1.00 24.26 455 GLU A CA 1
ATOM 1924 C C . GLU A 1 125 ? 74.290 91.988 168.447 1.00 24.89 455 GLU A C 1
ATOM 1925 O O . GLU A 1 125 ? 73.166 92.187 168.937 1.00 22.26 455 GLU A O 1
ATOM 1937 N N . VAL A 1 126 ? 74.552 90.916 167.691 1.00 18.86 456 VAL A N 1
ATOM 1938 C CA . VAL A 1 126 ? 73.519 89.913 167.457 1.00 20.01 456 VAL A CA 1
ATOM 1939 C C . VAL A 1 126 ? 73.036 89.328 168.777 1.00 20.68 456 VAL A C 1
ATOM 1940 O O . VAL A 1 126 ? 71.830 89.198 168.999 1.00 20.38 456 VAL A O 1
ATOM 1953 N N . LYS A 1 127 ? 73.972 88.993 169.681 1.00 19.39 457 LYS A N 1
ATOM 1954 C CA . LYS A 1 127 ? 73.559 88.444 170.967 1.00 18.71 457 LYS A CA 1
ATOM 1955 C C . LYS A 1 127 ? 72.688 89.433 171.707 1.00 21.60 457 LYS A C 1
ATOM 1956 O O . LYS A 1 127 ? 71.688 89.048 172.329 1.00 22.22 457 LYS A O 1
ATOM 1975 N N . SER A 1 128 ? 73.042 90.720 171.664 1.00 21.71 458 SER A N 1
ATOM 1976 C CA . SER A 1 128 ? 72.240 91.737 172.326 1.00 21.84 458 SER A CA 1
ATOM 1977 C C . SER A 1 128 ? 70.841 91.811 171.726 1.00 20.60 458 SER A C 1
ATOM 1978 O O . SER A 1 128 ? 69.851 91.873 172.463 1.00 23.05 458 SER A O 1
ATOM 1986 N N . TYR A 1 129 ? 70.725 91.771 170.397 1.00 20.91 459 TYR A N 1
ATOM 1987 C CA . TYR A 1 129 ? 69.407 91.775 169.771 1.00 18.18 459 TYR A CA 1
ATOM 1988 C C . TYR A 1 129 ? 68.585 90.548 170.173 1.00 19.43 459 TYR A C 1
ATOM 1989 O O . TYR A 1 129 ? 67.396 90.662 170.495 1.00 19.36 459 TYR A O 1
ATOM 2007 N N . LEU A 1 130 ? 69.187 89.354 170.126 1.00 18.79 460 LEU A N 1
ATOM 2008 C CA . LEU A 1 130 ? 68.430 88.141 170.422 1.00 15.75 460 LEU A CA 1
ATOM 2009 C C . LEU A 1 130 ? 67.982 88.116 171.877 1.00 18.69 460 LEU A C 1
ATOM 2010 O O . LEU A 1 130 ? 66.931 87.548 172.191 1.00 19.22 460 LEU A O 1
ATOM 2026 N N . ASP A 1 131 ? 68.769 88.717 172.775 1.00 19.67 461 ASP A N 1
ATOM 2027 C CA . ASP A 1 131 ? 68.357 88.915 174.168 1.00 20.58 461 ASP A CA 1
ATOM 2028 C C . ASP A 1 131 ? 67.145 89.833 174.242 1.00 22.91 461 ASP A C 1
ATOM 2029 O O . ASP A 1 131 ? 66.131 89.498 174.878 1.00 23.09 461 ASP A O 1
ATOM 2038 N N . LEU A 1 132 ? 67.207 90.966 173.535 1.00 20.98 462 LEU A N 1
ATOM 2039 C CA . LEU A 1 132 ? 66.143 91.960 173.609 1.00 21.36 462 LEU A CA 1
ATOM 2040 C C . LEU A 1 132 ? 64.829 91.409 173.055 1.00 20.21 462 LEU A C 1
ATOM 2041 O O . LEU A 1 132 ? 63.774 91.598 173.666 1.00 20.98 462 LEU A O 1
ATOM 2057 N N . ILE A 1 133 ? 64.876 90.718 171.909 1.00 20.02 463 ILE A N 1
ATOM 2058 C CA . ILE A 1 133 ? 63.644 90.194 171.316 1.00 20.48 463 ILE A CA 1
ATOM 2059 C C . ILE A 1 133 ? 63.312 88.793 171.802 1.00 21.88 463 ILE A C 1
ATOM 2060 O O . ILE A 1 133 ? 62.258 88.255 171.435 1.00 20.78 463 ILE A O 1
ATOM 2076 N N . GLU A 1 134 ? 64.153 88.206 172.654 1.00 19.48 464 GLU A N 1
ATOM 2077 C CA . GLU A 1 134 ? 63.892 86.913 173.273 1.00 20.92 464 GLU A CA 1
ATOM 2078 C C . GLU A 1 134 ? 63.729 85.823 172.215 1.00 20.61 464 GLU A C 1
ATOM 2079 O O . GLU A 1 134 ? 62.743 85.083 172.169 1.00 19.37 464 GLU A O 1
ATOM 2091 N N . TYR A 1 135 ? 64.771 85.702 171.389 1.00 18.21 465 TYR A N 1
ATOM 2092 C CA . TYR A 1 135 ? 64.754 84.767 170.269 1.00 14.40 465 TYR A CA 1
ATOM 2093 C C . TYR A 1 135 ? 65.160 83.357 170.721 1.00 16.71 465 TYR A C 1
ATOM 2094 O O . TYR A 1 135 ? 66.310 82.919 170.587 1.00 17.97 465 TYR A O 1
ATOM 2112 N N . GLY A 1 136 ? 64.182 82.623 171.238 1.00 17.27 466 GLY A N 1
ATOM 2113 C CA . GLY A 1 136 ? 64.390 81.215 171.547 1.00 18.21 466 GLY A CA 1
ATOM 2114 C C . GLY A 1 136 ? 65.523 81.005 172.532 1.00 18.55 466 GLY A C 1
ATOM 2115 O O . GLY A 1 136 ? 65.626 81.679 173.560 1.00 20.36 466 GLY A O 1
ATOM 2119 N N . ASN A 1 137 ? 66.413 80.051 172.226 1.00 16.25 467 ASN A N 1
ATOM 2120 C CA . ASN A 1 137 ? 67.524 79.788 173.131 1.00 17.66 467 ASN A CA 1
ATOM 2121 C C . ASN A 1 137 ? 68.674 80.778 172.997 1.00 19.02 467 ASN A C 1
ATOM 2122 O O . ASN A 1 137 ? 69.601 80.727 173.810 1.00 21.27 467 ASN A O 1
ATOM 2133 N N . GLU A 1 138 ? 68.607 81.688 172.026 1.00 19.52 468 GLU A N 1
ATOM 2134 C CA . GLU A 1 138 ? 69.611 82.734 171.817 1.00 18.69 468 GLU A CA 1
ATOM 2135 C C . GLU A 1 138 ? 71.028 82.195 171.622 1.00 21.51 468 GLU A C 1
ATOM 2136 O O . GLU A 1 138 ? 72.003 82.918 171.868 1.00 23.34 468 GLU A O 1
ATOM 2148 N N . GLU A 1 139 ? 71.188 80.960 171.154 1.00 20.24 469 GLU A N 1
ATOM 2149 C CA . GLU A 1 139 ? 72.498 80.313 171.089 1.00 21.27 469 GLU A CA 1
ATOM 2150 C C . GLU A 1 139 ? 73.075 80.457 169.687 1.00 21.82 469 GLU A C 1
ATOM 2151 O O . GLU A 1 139 ? 72.581 79.828 168.747 1.00 21.74 469 GLU A O 1
ATOM 2163 N N . ILE A 1 140 ? 74.156 81.230 169.538 1.00 23.45 470 ILE A N 1
ATOM 2164 C CA . ILE A 1 140 ? 74.653 81.518 168.197 1.00 21.31 470 ILE A CA 1
ATOM 2165 C C . ILE A 1 140 ? 76.083 81.037 167.982 1.00 23.28 470 ILE A C 1
ATOM 2166 O O . ILE A 1 140 ? 76.728 81.435 167.008 1.00 27.40 470 ILE A O 1
ATOM 2182 N N . SER A 1 141 ? 76.588 80.163 168.837 1.00 24.96 471 SER A N 1
ATOM 2183 C CA . SER A 1 141 ? 77.978 79.748 168.801 1.00 33.31 471 SER A CA 1
ATOM 2184 C C . SER A 1 141 ? 78.242 78.456 168.044 1.00 26.31 471 SER A C 1
ATOM 2185 O O . SER A 1 141 ? 79.402 78.066 167.914 1.00 32.61 471 SER A O 1
ATOM 2193 N N . GLY A 1 142 ? 77.226 77.816 167.478 1.00 24.66 472 GLY A N 1
ATOM 2194 C CA . GLY A 1 142 ? 77.439 76.496 166.916 1.00 33.95 472 GLY A CA 1
ATOM 2195 C C . GLY A 1 142 ? 78.141 76.497 165.572 1.00 31.23 472 GLY A C 1
ATOM 2196 O O . GLY A 1 142 ? 78.864 75.552 165.247 1.00 35.09 472 GLY A O 1
ATOM 2200 N N . ASN A 1 143 ? 77.944 77.541 164.778 1.00 33.31 473 ASN A N 1
ATOM 2201 C CA . ASN A 1 143 ? 78.419 77.578 163.403 1.00 32.01 473 ASN A CA 1
ATOM 2202 C C . ASN A 1 143 ? 78.296 79.019 162.927 1.00 27.88 473 ASN A C 1
ATOM 2203 O O . ASN A 1 143 ? 77.480 79.784 163.452 1.00 29.69 473 ASN A O 1
ATOM 2214 N N . GLU A 1 144 ? 79.128 79.399 161.955 1.00 27.54 474 GLU A N 1
ATOM 2215 C CA . GLU A 1 144 ? 78.981 80.729 161.373 1.00 25.24 474 GLU A CA 1
ATOM 2216 C C . GLU A 1 144 ? 77.526 80.979 160.987 1.00 25.70 474 GLU A C 1
ATOM 2217 O O . GLU A 1 144 ? 76.949 82.024 161.312 1.00 27.36 474 GLU A O 1
ATOM 2229 N N . ASN A 1 145 ? 76.910 80.020 160.292 1.00 23.77 475 ASN A N 1
ATOM 2230 C CA . ASN A 1 145 ? 75.489 80.107 159.964 1.00 22.79 475 ASN A CA 1
ATOM 2231 C C . ASN A 1 145 ? 74.680 79.404 161.057 1.00 23.03 475 ASN A C 1
ATOM 2232 O O . ASN A 1 145 ? 74.083 78.338 160.863 1.00 21.02 475 ASN A O 1
ATOM 2243 N N . TYR A 1 146 ? 74.644 80.045 162.225 1.00 18.99 476 TYR A N 1
ATOM 2244 C CA . TYR A 1 146 ? 74.096 79.429 163.431 1.00 18.20 476 TYR A CA 1
ATOM 22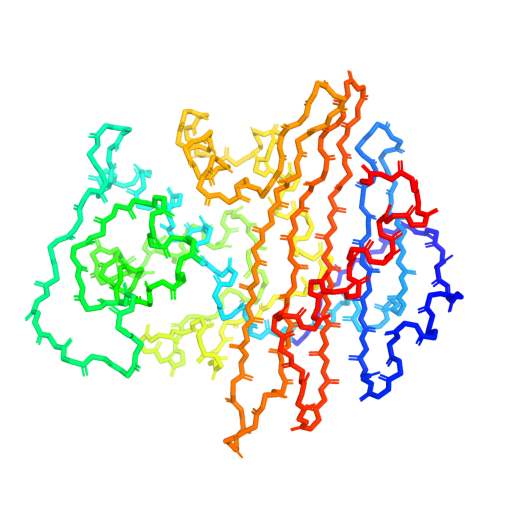45 C C . TYR A 1 146 ? 72.588 79.219 163.351 1.00 17.17 476 TYR A C 1
ATOM 2246 O O . TYR A 1 146 ? 72.038 78.486 164.173 1.00 17.86 476 TYR A O 1
ATOM 2264 N N . TRP A 1 147 ? 71.915 79.802 162.367 1.00 16.03 477 TRP A N 1
ATOM 2265 C CA . TRP A 1 147 ? 70.472 79.685 162.219 1.00 15.61 477 TRP A CA 1
ATOM 2266 C C . TRP A 1 147 ? 70.073 78.559 161.270 1.00 17.16 477 TRP A C 1
ATOM 2267 O O . TRP A 1 147 ? 68.867 78.299 161.108 1.00 16.62 477 TRP A O 1
ATOM 2288 N N A ASN A 1 148 ? 71.038 77.868 160.658 0.49 15.51 478 ASN A N 1
ATOM 2289 N N B ASN A 1 148 ? 71.045 77.901 160.638 0.51 16.22 478 ASN A N 1
ATOM 2290 C CA A ASN A 1 148 ? 70.777 76.821 159.662 0.49 18.72 478 ASN A CA 1
ATOM 2291 C CA B ASN A 1 148 ? 70.793 76.828 159.678 0.51 18.78 478 ASN A CA 1
ATOM 2292 C C A ASN A 1 148 ? 71.154 75.462 160.255 0.49 19.36 478 ASN A C 1
ATOM 2293 C C B ASN A 1 148 ? 71.167 75.498 160.324 0.51 19.88 478 ASN A C 1
ATOM 2294 O O A ASN A 1 148 ? 72.292 75.001 160.139 0.49 19.46 478 ASN A O 1
ATOM 2295 O O B ASN A 1 148 ? 72.335 75.095 160.313 0.51 24.63 478 ASN A O 1
ATOM 2316 N N . GLU A 1 149 ? 70.169 74.808 160.863 1.00 17.41 479 GLU A N 1
ATOM 2317 C CA . GLU A 1 149 ? 70.357 73.494 161.463 1.00 17.79 479 GLU A CA 1
ATOM 2318 C C . GLU A 1 149 ? 71.603 73.447 162.345 1.00 21.09 479 GLU A C 1
ATOM 2319 O O . GLU A 1 149 ? 72.458 72.572 162.221 1.00 24.42 479 GLU A O 1
ATOM 2332 N N . SER A 1 150 ? 71.665 74.402 163.267 1.00 20.52 480 SER A N 1
ATOM 2333 C CA . SER A 1 150 ? 72.807 74.601 164.137 1.00 21.19 480 SER A CA 1
ATOM 2334 C C . SER A 1 150 ? 72.286 74.950 165.527 1.00 22.24 480 SER A C 1
ATOM 2335 O O . SER A 1 150 ? 71.255 74.423 165.966 1.00 21.44 480 SER A O 1
ATOM 2343 N N . SER A 1 151 ? 72.982 75.831 166.235 1.00 18.14 481 SER A N 1
ATOM 2344 C CA . SER A 1 151 ? 72.716 75.986 167.663 1.00 20.36 481 SER A CA 1
ATOM 2345 C C . SER A 1 151 ? 71.444 76.765 167.967 1.00 20.58 481 SER A C 1
ATOM 2346 O O . SER A 1 151 ? 70.820 76.533 169.008 1.00 18.29 481 SER A O 1
ATOM 2354 N N . LEU A 1 152 ? 71.069 77.714 167.124 1.00 15.87 482 LEU A N 1
ATOM 2355 C CA . LEU A 1 152 ? 69.960 78.615 167.428 1.00 16.13 482 LEU A CA 1
ATOM 2356 C C . LEU A 1 152 ? 68.647 77.891 167.183 1.00 16.35 482 LEU A C 1
ATOM 2357 O O . LEU A 1 152 ? 68.458 77.291 166.120 1.00 16.99 482 LEU A O 1
ATOM 2373 N N . LYS A 1 153 ? 67.752 77.933 168.171 1.00 14.23 483 LYS A N 1
ATOM 2374 C CA . LYS A 1 153 ? 66.483 77.219 168.080 1.00 15.28 483 LYS A CA 1
ATOM 2375 C C . LYS A 1 153 ? 65.379 78.051 168.715 1.00 17.72 483 LYS A C 1
ATOM 2376 O O . LYS A 1 153 ? 65.617 78.789 169.673 1.00 17.88 483 LYS A O 1
ATOM 2395 N N . ILE A 1 154 ? 64.174 77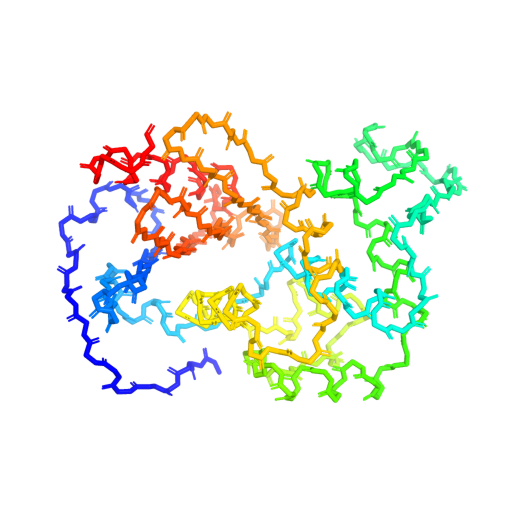.943 168.152 1.00 14.65 484 ILE A N 1
ATOM 2396 C CA . ILE A 1 154 ? 63.019 78.711 168.602 1.00 16.10 484 ILE A CA 1
ATOM 2397 C C . ILE A 1 154 ? 61.782 77.837 168.434 1.00 14.88 484 ILE A C 1
ATOM 2398 O O . ILE A 1 154 ? 61.730 76.959 167.561 1.00 16.20 484 ILE A O 1
ATOM 2414 N N . SER A 1 155 ? 60.779 78.069 169.280 1.00 14.82 485 SER A N 1
ATOM 2415 C CA . SER A 1 155 ? 59.553 77.279 169.253 1.00 13.96 485 SER A CA 1
ATOM 2416 C C . SER A 1 155 ? 58.471 77.989 168.442 1.00 14.58 485 SER A C 1
ATOM 2417 O O . SER A 1 155 ? 58.568 79.183 168.136 1.00 14.50 485 SER A O 1
ATOM 2425 N N . ALA A 1 156 ? 57.428 77.234 168.099 1.00 16.03 486 ALA A N 1
ATOM 2426 C CA . ALA A 1 156 ? 56.336 77.801 167.309 1.00 16.72 486 ALA A CA 1
ATOM 2427 C C . ALA A 1 156 ? 55.626 78.915 168.065 1.00 15.60 486 ALA A C 1
ATOM 2428 O O . ALA A 1 156 ? 55.307 79.956 167.482 1.00 15.16 486 ALA A O 1
ATOM 2435 N N . ILE A 1 157 ? 55.373 78.733 169.361 1.00 16.11 487 ILE A N 1
ATOM 2436 C CA . ILE A 1 157 ? 54.705 79.808 170.095 1.00 15.59 487 ILE A CA 1
ATOM 2437 C C . ILE A 1 157 ? 55.598 81.042 170.150 1.00 15.58 487 ILE A C 1
ATOM 2438 O O . ILE A 1 157 ? 55.106 82.175 170.049 1.00 14.96 487 ILE A O 1
ATOM 2454 N N . GLU A 1 158 ? 56.921 80.855 170.276 1.00 16.04 488 GLU A N 1
ATOM 2455 C CA . GLU A 1 158 ? 57.830 82.000 170.285 1.00 14.94 488 GLU A CA 1
ATOM 2456 C C . GLU A 1 158 ? 57.870 82.692 168.925 1.00 13.43 488 GLU A C 1
ATOM 2457 O O . GLU A 1 158 ? 57.960 83.922 168.862 1.00 16.09 488 GLU A O 1
ATOM 2469 N N . GLN A 1 159 ? 57.788 81.933 167.834 1.00 13.83 489 GLN A N 1
ATOM 2470 C CA . GLN A 1 159 ? 57.730 82.574 166.524 1.00 16.05 489 GLN A CA 1
ATOM 2471 C C . GLN A 1 159 ? 56.528 83.503 166.435 1.00 15.28 489 GLN A C 1
ATOM 2472 O O . GLN A 1 159 ? 56.616 84.609 165.888 1.00 15.96 489 GLN A O 1
ATOM 2486 N N . VAL A 1 160 ? 55.381 83.062 166.953 1.00 15.52 490 VAL A N 1
ATOM 2487 C CA . VAL A 1 160 ? 54.184 83.892 166.966 1.00 15.49 490 VAL A CA 1
ATOM 2488 C C . VAL A 1 160 ? 54.399 85.113 167.843 1.00 15.91 490 VAL A C 1
ATOM 2489 O O . VAL A 1 160 ? 54.050 86.241 167.467 1.00 15.89 490 VAL A O 1
ATOM 2502 N N . ASN A 1 161 ? 54.973 84.901 169.033 1.00 15.78 491 ASN A N 1
ATOM 2503 C CA . ASN A 1 161 ? 55.189 86.003 169.963 1.00 17.12 491 ASN A CA 1
ATOM 2504 C C . ASN A 1 161 ? 56.056 87.088 169.337 1.00 18.25 491 ASN A C 1
ATOM 2505 O O . ASN A 1 161 ? 55.786 88.281 169.499 1.00 19.03 491 ASN A O 1
ATOM 2516 N N . LEU A 1 162 ? 57.116 86.695 168.632 1.00 16.52 492 LEU A N 1
ATOM 2517 C CA . LEU A 1 162 ? 57.991 87.700 168.048 1.00 14.88 492 LEU A CA 1
ATOM 2518 C C . LEU A 1 162 ? 57.311 88.438 166.908 1.00 15.25 492 LEU A C 1
ATOM 2519 O O . LEU A 1 162 ? 57.483 89.655 166.777 1.00 17.02 492 LEU A O 1
ATOM 2535 N N . LEU A 1 163 ? 56.516 87.749 166.082 1.00 14.94 493 LEU A N 1
ATOM 2536 C CA . LEU A 1 163 ? 55.814 88.461 165.026 1.00 16.23 493 LEU A CA 1
ATOM 2537 C C . LEU A 1 163 ? 54.846 89.487 165.603 1.00 15.62 493 LEU A C 1
ATOM 2538 O O . LEU A 1 163 ? 54.753 90.610 165.101 1.00 17.39 493 LEU A O 1
ATOM 2554 N N . LYS A 1 164 ? 54.108 89.107 166.646 1.00 17.29 494 LYS A N 1
ATOM 2555 C CA . LYS A 1 164 ? 53.184 90.024 167.298 1.00 18.47 494 LYS A CA 1
ATOM 2556 C C . LYS A 1 164 ? 53.921 91.199 167.948 1.00 19.10 494 LYS A C 1
ATOM 2557 O O . LYS A 1 164 ? 53.482 92.348 167.837 1.00 20.24 494 LYS A O 1
ATOM 2576 N N . ASN A 1 165 ? 55.055 90.945 168.595 1.00 18.12 495 ASN A N 1
ATOM 2577 C CA . ASN A 1 165 ? 55.809 92.042 169.204 1.00 19.34 495 ASN A CA 1
ATOM 2578 C C . ASN A 1 165 ? 56.353 92.979 168.134 1.00 21.74 495 ASN A C 1
ATOM 2579 O O . ASN A 1 165 ? 56.373 94.205 168.317 1.00 22.89 495 ASN A O 1
ATOM 2590 N N . MET A 1 166 ? 56.756 92.423 166.994 1.00 18.77 496 MET A N 1
ATOM 2591 C CA . MET A 1 166 ? 57.220 93.242 165.885 1.00 20.33 496 MET A CA 1
ATOM 2592 C C . MET A 1 166 ? 56.104 94.145 165.374 1.00 20.01 496 MET A C 1
ATOM 2593 O O . MET A 1 166 ? 56.264 95.370 165.305 1.00 22.04 496 MET A O 1
ATOM 2607 N N . LYS A 1 167 ? 54.964 93.545 165.013 1.00 21.45 497 LYS A N 1
ATOM 2608 C CA . LYS A 1 167 ? 53.859 94.275 164.401 1.00 20.93 497 LYS A CA 1
ATOM 2609 C C . LYS A 1 167 ? 53.211 95.245 165.383 1.00 22.72 497 LYS A C 1
ATOM 2610 O O . LYS A 1 167 ? 52.778 96.339 164.991 1.00 26.33 497 LYS A O 1
ATOM 2629 N N . GLN A 1 168 ? 53.180 94.890 166.663 1.00 22.47 498 GLN A N 1
ATOM 2630 C CA . GLN A 1 168 ? 52.627 95.776 167.675 1.00 24.56 498 GLN A CA 1
ATOM 2631 C C . GLN A 1 168 ? 53.599 96.875 168.098 1.00 29.80 498 GLN A C 1
ATOM 2632 O O . GLN A 1 168 ? 53.288 97.626 169.029 1.00 33.05 498 GLN A O 1
ATOM 2646 N N . HIS A 1 169 ? 54.757 96.961 167.441 1.00 29.09 499 HIS A N 1
ATOM 2647 C CA . HIS A 1 169 ? 55.745 98.019 167.675 1.00 27.76 499 HIS A CA 1
ATOM 2648 C C . HIS A 1 169 ? 56.322 97.948 169.084 1.00 27.03 499 HIS A C 1
ATOM 2649 O O . HIS A 1 169 ? 56.653 98.975 169.697 1.00 33.51 499 HIS A O 1
ATOM 2663 N N . ASN A 1 170 ? 56.457 96.735 169.609 1.00 25.81 500 ASN A N 1
ATOM 2664 C CA . ASN A 1 170 ? 57.065 96.540 170.916 1.00 27.89 500 ASN A CA 1
ATOM 2665 C C . ASN A 1 170 ? 58.557 96.251 170.846 1.00 32.91 500 ASN A C 1
ATOM 2666 O O . ASN A 1 170 ? 59.225 96.254 171.886 1.00 37.05 500 ASN A O 1
ATOM 2677 N N . MET A 1 171 ? 59.095 96.010 169.663 1.00 25.23 501 MET A N 1
ATOM 2678 C CA . MET A 1 171 ? 60.530 95.897 169.487 1.00 24.13 501 MET A CA 1
ATOM 2679 C C . MET A 1 171 ? 61.115 97.277 169.220 1.00 28.96 501 MET A C 1
ATOM 2680 O O . MET A 1 171 ? 60.413 98.218 168.853 1.00 34.63 501 MET A O 1
ATOM 2694 N N . HIS A 1 172 ? 62.417 97.385 169.403 1.00 29.28 502 HIS A N 1
ATOM 2695 C CA . HIS A 1 172 ? 63.102 98.657 169.201 1.00 25.70 502 HIS A CA 1
ATOM 2696 C C . HIS A 1 172 ? 63.636 98.772 167.779 1.00 36.35 502 HIS A C 1
ATOM 2697 O O . HIS A 1 172 ? 64.796 99.123 167.542 1.00 46.44 502 HIS A O 1
ATOM 2711 N N . PHE A 1 173 ? 62.771 98.468 166.817 1.00 29.83 503 PHE A N 1
ATOM 2712 C CA . PHE A 1 173 ? 63.064 98.660 165.406 1.00 24.62 503 PHE A CA 1
ATOM 2713 C C . PHE A 1 173 ? 62.190 99.769 164.828 1.00 26.64 503 PHE A C 1
ATOM 2714 O O . PHE A 1 173 ? 61.040 99.958 165.242 1.00 33.46 503 PHE A O 1
ATOM 2731 N N . ASP A 1 174 ? 62.742 100.470 163.840 1.00 29.28 504 ASP A N 1
ATOM 2732 C CA . ASP A 1 174 ? 62.030 101.560 163.179 1.00 35.18 504 ASP A CA 1
ATOM 2733 C C . ASP A 1 174 ? 60.769 101.048 162.485 1.00 30.77 504 ASP A C 1
ATOM 2734 O O . ASP A 1 174 ? 60.757 99.985 161.849 1.00 29.43 504 ASP A O 1
ATOM 2743 N N . ASN A 1 175 ? 59.679 101.793 162.643 1.00 26.58 505 ASN A N 1
ATOM 2744 C CA . ASN A 1 175 ? 58.413 101.348 162.077 1.00 25.35 505 ASN A CA 1
ATOM 2745 C C . ASN A 1 175 ? 58.492 101.245 160.558 1.00 24.77 505 ASN A C 1
ATOM 2746 O O . ASN A 1 175 ? 57.860 100.371 159.958 1.00 27.00 505 ASN A O 1
ATOM 2757 N N . LYS A 1 176 ? 59.235 102.152 159.912 1.00 26.96 506 LYS A N 1
ATOM 2758 C CA . LYS A 1 176 ? 59.335 102.094 158.457 1.00 24.60 506 LYS A CA 1
ATOM 2759 C C . LYS A 1 176 ? 60.153 100.889 157.998 1.00 27.37 506 LYS A C 1
ATOM 2760 O O . LYS A 1 176 ? 59.879 100.334 156.926 1.00 26.59 506 LYS A O 1
ATOM 2779 N N . ALA A 1 177 ? 61.145 100.465 158.794 1.00 23.06 507 ALA A N 1
ATOM 2780 C CA . ALA A 1 177 ? 61.902 99.249 158.491 1.00 20.12 507 ALA A CA 1
ATOM 2781 C C . ALA A 1 177 ? 61.028 98.015 158.621 1.00 22.42 507 ALA A C 1
ATOM 2782 O O . ALA A 1 177 ? 61.114 97.095 157.792 1.00 21.97 507 ALA A O 1
ATOM 2789 N N . ILE A 1 178 ? 60.175 97.984 159.646 1.00 20.95 508 ILE A N 1
ATOM 2790 C CA . ILE A 1 178 ? 59.216 96.895 159.792 1.00 18.41 508 ILE A CA 1
ATOM 2791 C C . ILE A 1 178 ? 58.288 96.831 158.584 1.00 20.70 508 ILE A C 1
ATOM 2792 O O . ILE A 1 178 ? 58.002 95.744 158.063 1.00 18.65 508 ILE A O 1
ATOM 2808 N N . GLU A 1 179 ? 57.811 97.986 158.109 1.00 20.68 509 GLU A N 1
ATOM 2809 C CA . GLU A 1 179 ? 56.958 97.982 156.924 1.00 19.58 509 GLU A CA 1
ATOM 2810 C C . GLU A 1 179 ? 57.688 97.380 155.726 1.00 23.97 509 GLU A C 1
ATOM 2811 O O . GLU A 1 179 ? 57.106 96.591 154.967 1.00 21.07 509 GLU A O 1
ATOM 2823 N N . LYS A 1 180 ? 58.967 97.722 155.548 1.00 20.88 510 LYS A N 1
ATOM 2824 C CA . LYS A 1 180 ? 59.716 97.172 154.424 1.00 23.81 510 LYS A CA 1
ATOM 2825 C C . LYS A 1 180 ? 59.842 95.659 154.540 1.00 21.04 510 LYS A C 1
ATOM 2826 O O . LYS A 1 180 ? 59.696 94.938 153.547 1.00 19.09 510 LYS A O 1
ATOM 2845 N N . VAL A 1 181 ? 60.121 95.148 155.741 1.00 17.85 511 VAL A N 1
ATOM 2846 C CA . VAL A 1 181 ? 60.250 93.706 155.911 1.00 16.99 511 VAL A CA 1
ATOM 2847 C C . VAL A 1 181 ? 58.894 93.026 155.727 1.00 20.59 511 VAL A C 1
ATOM 2848 O O . VAL A 1 181 ? 58.788 91.982 155.065 1.00 17.63 511 VAL A O 1
ATOM 2861 N N . GLU A 1 182 ? 57.836 93.614 156.277 1.00 18.96 512 GLU A N 1
ATOM 2862 C CA . GLU A 1 182 ? 56.488 93.105 156.032 1.00 20.13 512 GLU A CA 1
ATOM 2863 C C . GLU A 1 182 ? 56.186 93.033 154.536 1.00 20.27 512 GLU A C 1
ATOM 2864 O O . GLU A 1 182 ? 55.660 92.024 154.048 1.00 18.64 512 GLU A O 1
ATOM 2876 N N . ASN A 1 183 ? 56.500 94.098 153.795 1.00 18.33 513 ASN A N 1
ATOM 2877 C CA . ASN A 1 183 ? 56.240 94.111 152.358 1.00 20.16 513 ASN A CA 1
ATOM 2878 C C . ASN A 1 183 ? 56.977 92.975 151.663 1.00 20.08 513 ASN A C 1
ATOM 2879 O O . ASN A 1 183 ? 56.441 92.343 150.748 1.00 19.63 513 ASN A O 1
ATOM 2890 N N . SER A 1 184 ? 58.208 92.701 152.089 1.00 17.26 514 SER A N 1
ATOM 2891 C CA . SER A 1 184 ? 59.019 91.676 151.440 1.00 17.47 514 SER A CA 1
ATOM 2892 C C . SER A 1 184 ? 58.457 90.281 151.654 1.00 16.51 514 SER A C 1
ATOM 2893 O O . SER A 1 184 ? 58.793 89.374 150.879 1.00 18.18 514 SER A O 1
ATOM 2901 N N . MET A 1 185 ? 57.647 90.077 152.695 1.00 18.22 515 MET A N 1
ATOM 2902 C CA . MET A 1 185 ? 57.027 88.782 152.959 1.00 18.63 515 MET A CA 1
ATOM 2903 C C . MET A 1 185 ? 55.522 88.770 152.665 1.00 15.98 515 MET A C 1
ATOM 2904 O O . MET A 1 185 ? 54.823 87.864 153.138 1.00 17.97 515 MET A O 1
ATOM 2918 N N . THR A 1 186 ? 54.992 89.763 151.942 1.00 16.15 516 THR A N 1
ATOM 2919 C CA . THR A 1 186 ? 53.558 89.843 151.692 1.00 19.63 516 THR A CA 1
ATOM 2920 C C . THR A 1 186 ? 53.231 88.906 150.539 1.00 19.30 516 THR A C 1
ATOM 2921 O O . THR A 1 186 ? 53.821 89.018 149.456 1.00 21.13 516 THR A O 1
ATOM 2932 N N . LEU A 1 187 ? 52.323 87.964 150.786 1.00 19.11 517 LEU A N 1
ATOM 2933 C CA . LEU A 1 187 ? 51.944 86.942 149.818 1.00 19.61 517 LEU A CA 1
ATOM 2934 C C . LEU A 1 187 ? 50.660 87.267 149.083 1.00 25.41 517 LEU A C 1
ATOM 2935 O O . LEU A 1 187 ? 50.502 86.861 147.927 1.00 24.93 517 LEU A O 1
ATOM 2951 N N . LYS A 1 188 ? 49.733 87.972 149.725 1.00 21.68 518 LYS A N 1
ATOM 2952 C CA . LYS A 1 188 ? 48.492 88.368 149.083 1.00 26.24 518 LYS A CA 1
ATOM 2953 C C . LYS A 1 188 ? 47.953 89.589 149.811 1.00 21.95 518 LYS A C 1
ATOM 2954 O O . LYS A 1 188 ? 48.016 89.674 151.043 1.00 23.99 518 LYS A O 1
ATOM 2973 N N . GLN A 1 189 ? 47.456 90.547 149.038 1.00 26.33 519 GLN A N 1
ATOM 2974 C CA . GLN A 1 189 ? 46.845 91.737 149.606 1.00 30.57 519 GLN A CA 1
ATOM 2975 C C . GLN A 1 189 ? 45.544 91.992 148.864 1.00 31.82 519 GLN A C 1
ATOM 2976 O O . GLN A 1 189 ? 45.548 92.170 147.642 1.00 33.17 519 GLN A O 1
ATOM 2990 N N . LYS A 1 190 ? 44.437 91.941 149.595 1.00 34.23 520 LYS A N 1
ATOM 2991 C CA . LYS A 1 190 ? 43.106 92.236 149.096 1.00 39.49 520 LYS A CA 1
ATOM 2992 C C . LYS A 1 190 ? 42.551 93.387 149.918 1.00 38.67 520 LYS A C 1
ATOM 2993 O O . LYS A 1 190 ? 43.143 93.822 150.906 1.00 44.22 520 LYS A O 1
ATOM 3012 N N . ASP A 1 191 ? 41.384 93.880 149.514 1.00 54.53 521 ASP A N 1
ATOM 3013 C CA . ASP A 1 191 ? 40.746 94.913 150.316 1.00 66.74 521 ASP A CA 1
ATOM 3014 C C . ASP A 1 191 ? 40.445 94.407 151.721 1.00 50.16 521 ASP A C 1
ATOM 3015 O O . ASP A 1 191 ? 40.553 95.169 152.691 1.00 49.10 521 ASP A O 1
ATOM 3024 N N . THR A 1 192 ? 40.113 93.121 151.858 1.00 51.23 522 THR A N 1
ATOM 3025 C CA . THR A 1 192 ? 39.701 92.584 153.148 1.00 70.65 522 THR A CA 1
ATOM 3026 C C . THR A 1 192 ? 40.849 92.041 153.990 1.00 63.66 522 THR A C 1
ATOM 3027 O O . THR A 1 192 ? 40.651 91.828 155.190 1.00 39.27 522 THR A O 1
ATOM 3038 N N . TYR A 1 193 ? 42.029 91.786 153.421 1.00 38.67 523 TYR A N 1
ATOM 3039 C CA . TYR A 1 193 ? 43.082 91.261 154.277 1.00 33.79 523 TYR A CA 1
ATOM 3040 C C . TYR A 1 193 ? 44.436 91.354 153.594 1.00 29.13 523 TYR A C 1
ATOM 3041 O O . TYR A 1 193 ? 44.524 91.356 152.368 1.00 31.60 523 TYR A O 1
ATOM 3059 N N . LYS A 1 194 ? 45.480 91.439 154.418 1.00 22.43 524 LYS A N 1
ATOM 3060 C CA . LYS A 1 194 ? 46.863 91.266 153.988 1.00 19.87 524 LYS A CA 1
ATOM 3061 C C . LYS A 1 194 ? 47.400 89.991 154.619 1.00 17.82 524 LYS A C 1
ATOM 3062 O O . LYS A 1 194 ? 47.262 89.793 155.827 1.00 21.62 524 LYS A O 1
ATOM 3081 N N . TYR A 1 195 ? 48.017 89.150 153.805 1.00 18.30 525 TYR A N 1
ATOM 3082 C CA . TYR A 1 195 ? 48.508 87.832 154.185 1.00 17.95 525 TYR A CA 1
ATOM 3083 C C . TYR A 1 195 ? 50.013 87.848 154.017 1.00 16.20 525 TYR A C 1
ATOM 3084 O O . TYR A 1 195 ? 50.516 88.073 152.908 1.00 17.40 525 TYR A O 1
ATOM 3102 N N . VAL A 1 196 ? 50.713 87.611 155.116 1.00 15.24 526 VAL A N 1
ATOM 3103 C CA . VAL A 1 196 ? 52.155 87.767 155.232 1.00 16.89 526 VAL A CA 1
ATOM 3104 C C . VAL A 1 196 ? 52.732 86.456 155.749 1.00 16.53 526 VAL A C 1
ATOM 3105 O O . VAL A 1 196 ? 52.168 85.847 156.661 1.00 17.10 526 VAL A O 1
ATOM 3118 N N . GLY A 1 197 ? 53.855 86.003 155.196 1.00 15.85 527 GLY A N 1
ATOM 3119 C CA . GLY A 1 197 ? 54.438 84.801 155.767 1.00 16.76 527 GLY A CA 1
ATOM 3120 C C . GLY A 1 197 ? 55.782 84.455 155.169 1.00 14.00 527 GLY A C 1
ATOM 3121 O O . GLY A 1 197 ? 56.197 85.007 154.144 1.00 17.37 527 GLY A O 1
ATOM 3125 N N . LYS A 1 198 ? 56.471 83.533 155.847 1.00 14.65 528 LYS A N 1
ATOM 3126 C CA . LYS A 1 198 ? 57.805 83.104 155.455 1.00 13.49 528 LYS A CA 1
ATOM 3127 C C . LYS A 1 198 ? 57.986 81.627 155.743 1.00 12.60 528 LYS A C 1
ATOM 3128 O O . LYS A 1 198 ? 57.697 81.162 156.850 1.00 13.99 528 LYS A O 1
ATOM 3147 N N . THR A 1 199 ? 58.557 80.928 154.773 1.00 14.70 529 THR A N 1
ATOM 3148 C CA . THR A 1 199 ? 58.872 79.517 154.898 1.00 15.56 529 THR A CA 1
ATOM 3149 C C . THR A 1 199 ? 60.274 79.302 155.454 1.00 16.16 529 THR A C 1
ATOM 3150 O O . THR A 1 199 ? 61.162 80.152 155.337 1.00 16.20 529 THR A O 1
ATOM 3161 N N . GLY A 1 200 ? 60.491 78.101 155.977 1.00 14.25 530 GLY A N 1
ATOM 3162 C CA . GLY A 1 200 ? 61.841 77.618 156.233 1.00 14.59 530 GLY A CA 1
ATOM 3163 C C . GLY A 1 200 ? 61.894 76.112 156.128 1.00 14.80 530 GLY A C 1
ATOM 3164 O O . GLY A 1 200 ? 60.914 75.411 156.401 1.00 15.15 530 GLY A O 1
ATOM 3168 N N . THR A 1 201 ? 63.075 75.600 155.759 1.00 14.60 531 THR A N 1
ATOM 3169 C CA . THR A 1 201 ? 63.343 74.172 155.643 1.00 14.65 531 THR A CA 1
ATOM 3170 C C . THR A 1 201 ? 64.738 73.863 156.189 1.00 16.50 531 THR A C 1
ATOM 3171 O O . THR A 1 201 ? 65.708 74.546 155.858 1.00 16.74 531 THR A O 1
ATOM 3182 N N . GLY A 1 202 ? 64.828 72.798 156.984 1.00 17.16 532 GLY A N 1
ATOM 3183 C CA . GLY A 1 202 ? 66.099 72.318 157.483 1.00 16.45 532 GLY A CA 1
ATOM 3184 C C . GLY A 1 202 ? 66.360 70.906 156.982 1.00 17.59 532 GLY A C 1
ATOM 3185 O O . GLY A 1 202 ? 65.462 70.061 156.989 1.00 17.74 532 GLY A O 1
ATOM 3189 N N . ILE A 1 203 ? 67.590 70.679 156.549 1.00 17.50 533 ILE A N 1
ATOM 3190 C CA . ILE A 1 203 ? 68.041 69.398 156.013 1.00 17.86 533 ILE A CA 1
ATOM 3191 C C . ILE A 1 203 ? 68.872 68.686 157.067 1.00 18.47 533 ILE A C 1
ATOM 3192 O O . ILE A 1 203 ? 69.832 69.252 157.625 1.00 22.28 533 ILE A O 1
ATOM 3208 N N . VAL A 1 204 ? 68.524 67.428 157.328 1.00 19.07 534 VAL A N 1
ATOM 3209 C CA . VAL A 1 204 ? 69.245 66.561 158.246 1.00 20.64 534 VAL A CA 1
ATOM 3210 C C . VAL A 1 204 ? 69.426 65.233 157.533 1.00 19.13 534 VAL A C 1
ATOM 3211 O O . VAL A 1 204 ? 68.445 64.652 157.048 1.00 20.92 534 VAL A O 1
ATOM 3224 N N . ASN A 1 205 ? 70.671 64.756 157.444 1.00 20.58 535 ASN A N 1
ATOM 3225 C CA . ASN A 1 205 ? 70.953 63.477 156.782 1.00 23.52 535 ASN A CA 1
ATOM 3226 C C . ASN A 1 205 ? 70.378 63.457 155.360 1.00 24.25 535 ASN A C 1
ATOM 3227 O O . ASN A 1 205 ? 69.861 62.442 154.877 1.00 28.76 535 ASN A O 1
ATOM 3238 N N . HIS A 1 206 ? 70.508 64.591 154.673 1.00 26.96 536 HIS A N 1
ATOM 3239 C CA . HIS A 1 206 ? 70.102 64.770 153.282 1.00 28.74 536 HIS A CA 1
ATOM 3240 C C . HIS A 1 206 ? 68.597 64.667 153.078 1.00 31.26 536 HIS A C 1
ATOM 3241 O O . HIS A 1 206 ? 68.135 64.492 151.947 1.00 37.48 536 HIS A O 1
ATOM 3255 N N . LYS A 1 207 ? 67.811 64.816 154.140 1.00 22.47 537 LYS A N 1
ATOM 3256 C CA . LYS A 1 207 ? 66.361 64.772 154.054 1.00 23.14 537 LYS A CA 1
ATOM 3257 C C . LYS A 1 207 ? 65.774 66.023 154.693 1.00 18.79 537 LYS A C 1
ATOM 3258 O O . LYS A 1 207 ? 66.397 66.648 155.553 1.00 18.90 537 LYS A O 1
ATOM 3277 N N . GLU A 1 208 ? 64.565 66.393 154.254 1.00 21.99 538 GLU A N 1
ATOM 3278 C CA . GLU A 1 208 ? 63.857 67.538 154.815 1.00 18.77 538 GLU A CA 1
ATOM 3279 C C . GLU A 1 208 ? 63.197 67.121 156.127 1.00 21.37 538 GLU A C 1
ATOM 3280 O O . GLU A 1 208 ? 62.223 66.361 156.135 1.00 21.75 538 GLU A O 1
ATOM 3292 N N . ALA A 1 209 ? 63.734 67.616 157.235 1.00 17.52 539 ALA A N 1
ATOM 3293 C CA . ALA A 1 209 ? 63.422 67.111 158.563 1.00 17.54 539 ALA A CA 1
ATOM 3294 C C . ALA A 1 209 ? 62.830 68.171 159.483 1.00 17.56 539 ALA A C 1
ATOM 3295 O O . ALA A 1 209 ? 62.524 67.866 160.637 1.00 18.68 539 ALA A O 1
ATOM 3302 N N . ASN A 1 210 ? 62.633 69.392 158.985 1.00 15.63 540 ASN A N 1
ATOM 3303 C CA . ASN A 1 210 ? 62.273 70.548 159.809 1.00 16.23 540 ASN A CA 1
ATOM 3304 C C . ASN A 1 210 ? 61.638 71.555 158.848 1.00 17.31 540 ASN A C 1
ATOM 3305 O O . ASN A 1 210 ? 62.342 72.143 158.030 1.00 16.55 540 ASN A O 1
ATOM 3316 N N . GLY A 1 211 ? 60.328 71.707 158.936 1.00 15.38 541 GLY A N 1
ATOM 3317 C CA . GLY A 1 211 ? 59.617 72.678 158.104 1.00 14.35 541 GLY A CA 1
ATOM 3318 C C . GLY A 1 211 ? 58.898 73.732 158.911 1.00 13.23 541 GLY A C 1
ATOM 3319 O O . GLY A 1 211 ? 58.274 73.432 159.936 1.00 14.16 541 GLY A O 1
ATOM 3323 N N . TRP A 1 212 ? 59.010 74.984 158.460 1.00 15.29 542 TRP A N 1
ATOM 3324 C CA . TRP A 1 212 ? 58.346 76.115 159.089 1.00 14.05 542 TRP A CA 1
ATOM 3325 C C . TRP A 1 212 ? 57.496 76.863 158.077 1.00 13.41 542 TRP A C 1
ATOM 3326 O O . TRP A 1 212 ? 57.889 77.022 156.917 1.00 13.16 542 TRP A O 1
ATOM 3347 N N . PHE A 1 213 ? 56.387 77.420 158.556 1.00 13.33 543 PHE A N 1
ATOM 3348 C CA . PHE A 1 213 ? 55.719 78.551 157.902 1.00 13.37 543 PHE A CA 1
ATOM 3349 C C . PHE A 1 213 ? 55.139 79.425 159.003 1.00 12.57 543 PHE A C 1
ATOM 3350 O O . PHE A 1 213 ? 54.342 78.941 159.814 1.00 14.53 543 PHE A O 1
ATOM 3367 N N . VAL A 1 214 ? 55.547 80.691 159.034 1.00 13.60 544 VAL A N 1
ATOM 3368 C CA . VAL A 1 214 ? 55.148 81.623 160.083 1.00 14.21 544 VAL A CA 1
ATOM 3369 C C . VAL A 1 214 ? 54.664 82.895 159.414 1.00 14.74 544 VAL A C 1
ATOM 3370 O O . VAL A 1 214 ? 55.169 83.285 158.359 1.00 16.06 544 VAL A O 1
ATOM 3383 N N . GLY A 1 215 ? 53.701 83.570 160.037 1.00 13.35 545 GLY A N 1
ATOM 3384 C CA . GLY A 1 215 ? 53.270 84.844 159.487 1.00 12.71 545 GLY A CA 1
ATOM 3385 C C . GLY A 1 215 ? 52.031 85.364 160.186 1.00 13.24 545 GLY A C 1
ATOM 3386 O O . GLY A 1 215 ? 51.780 85.064 161.351 1.00 14.98 545 GLY A O 1
ATOM 3390 N N . TYR A 1 216 ? 51.264 86.166 159.451 1.00 14.96 546 TYR A N 1
ATOM 3391 C CA . TYR A 1 216 ? 50.029 86.690 160.012 1.00 14.54 546 TYR A CA 1
ATOM 3392 C C . TYR A 1 216 ? 49.081 87.080 158.894 1.00 17.16 546 TYR A C 1
ATOM 3393 O O . TYR A 1 216 ? 49.492 87.346 157.766 1.00 16.37 546 TYR A O 1
ATOM 3411 N N . VAL A 1 217 ? 47.795 87.112 159.241 1.00 16.31 547 VAL A N 1
ATOM 3412 C CA . VAL A 1 217 ? 46.738 87.661 158.403 1.00 14.39 547 VAL A CA 1
ATOM 3413 C C . VAL A 1 217 ? 46.217 88.900 159.110 1.00 17.03 547 VAL A C 1
ATOM 3414 O O . VAL A 1 217 ? 45.750 88.816 160.253 1.00 18.31 547 VAL A O 1
ATOM 3427 N N . GLU A 1 218 ? 46.287 90.037 158.437 1.00 17.24 548 GLU A N 1
ATOM 3428 C CA . GLU A 1 218 ? 45.764 91.280 158.963 1.00 16.14 548 GLU A CA 1
ATOM 3429 C C . GLU A 1 218 ? 44.444 91.569 158.259 1.00 18.07 548 GLU A C 1
ATOM 3430 O O . GLU A 1 218 ? 44.404 91.644 157.029 1.00 19.85 548 GLU A O 1
ATOM 3442 N N . THR A 1 219 ? 43.386 91.747 159.025 1.00 20.15 549 THR A N 1
ATOM 3443 C CA . THR A 1 219 ? 42.083 92.069 158.465 1.00 19.63 549 THR A CA 1
ATOM 3444 C C . THR A 1 219 ? 41.755 93.531 158.790 1.00 20.65 549 THR A C 1
ATOM 3445 O O . THR A 1 219 ? 42.601 94.269 159.309 1.00 23.59 549 THR A O 1
ATOM 3456 N N . LYS A 1 220 ? 40.524 93.964 158.495 1.00 21.16 550 LYS A N 1
ATOM 3457 C CA . LYS A 1 220 ? 40.168 95.348 158.782 1.00 21.10 550 LYS A CA 1
ATOM 3458 C C . LYS A 1 220 ? 39.898 95.598 160.260 1.00 22.35 550 LYS A C 1
ATOM 3459 O O . LYS A 1 220 ? 39.761 96.755 160.653 1.00 23.73 550 LYS A O 1
ATOM 3478 N N . ASP A 1 221 ? 39.847 94.552 161.095 1.00 21.63 551 ASP A N 1
ATOM 3479 C CA . ASP A 1 221 ? 39.610 94.767 162.517 1.00 19.34 551 ASP A CA 1
ATOM 3480 C C . ASP A 1 221 ? 40.459 93.897 163.438 1.00 18.06 551 ASP A C 1
ATOM 3481 O O . ASP A 1 221 ? 40.279 93.983 164.660 1.00 19.20 551 ASP A O 1
ATOM 3490 N N . ASN A 1 222 ? 41.374 93.093 162.920 1.00 17.74 552 ASN A N 1
ATOM 3491 C CA . ASN A 1 222 ? 42.122 92.171 163.763 1.00 18.01 552 ASN A CA 1
ATOM 3492 C C . ASN A 1 222 ? 43.393 91.760 163.038 1.00 19.84 552 ASN A C 1
ATOM 3493 O O . ASN A 1 222 ? 43.604 92.081 161.866 1.00 19.08 552 ASN A O 1
ATOM 3504 N N . THR A 1 223 ? 44.248 91.054 163.768 1.00 17.93 553 THR A N 1
ATOM 3505 C CA . THR A 1 223 ? 45.452 90.449 163.225 1.00 14.78 553 THR A CA 1
ATOM 3506 C C . THR A 1 223 ? 45.527 89.047 163.817 1.00 14.59 553 THR A C 1
ATOM 3507 O O . THR A 1 223 ? 45.353 88.868 165.024 1.00 17.94 553 THR A O 1
ATOM 3518 N N . TYR A 1 224 ? 45.800 88.063 162.971 1.00 15.66 554 TYR A N 1
ATOM 3519 C CA . TYR A 1 224 ? 45.867 86.663 163.376 1.00 16.01 554 TYR A CA 1
ATOM 3520 C C . TYR A 1 224 ? 47.270 86.168 163.059 1.00 16.46 554 TYR A C 1
ATOM 3521 O O . TYR A 1 224 ? 47.608 85.984 161.884 1.00 17.14 554 TYR A O 1
ATOM 3539 N N . TYR A 1 225 ? 48.087 85.990 164.098 1.00 16.00 555 TYR A N 1
ATOM 3540 C CA . TYR A 1 225 ? 49.473 85.545 163.954 1.00 14.53 555 TYR A CA 1
ATOM 3541 C C . TYR A 1 225 ? 49.514 84.030 164.032 1.00 15.61 555 TYR A C 1
ATOM 3542 O O . TYR A 1 225 ? 48.781 83.424 164.820 1.00 17.02 555 TYR A O 1
ATOM 3560 N N . PHE A 1 226 ? 50.356 83.411 163.220 1.00 16.23 556 PHE A N 1
ATOM 3561 C CA . PHE A 1 226 ? 50.368 81.953 163.208 1.00 15.52 556 PHE A CA 1
ATOM 3562 C C . PHE A 1 226 ? 51.774 81.429 162.982 1.00 13.33 556 PHE A C 1
ATOM 3563 O O . PHE A 1 226 ? 52.632 82.095 162.402 1.00 13.88 556 PHE A O 1
ATOM 3580 N N . ALA A 1 227 ? 51.967 80.172 163.383 1.00 14.18 557 ALA A N 1
ATOM 3581 C CA . ALA A 1 227 ? 53.187 79.434 163.081 1.00 14.08 557 ALA A CA 1
ATOM 3582 C C . ALA A 1 227 ? 52.861 77.959 162.972 1.00 15.39 557 ALA A C 1
ATOM 3583 O O . ALA A 1 227 ? 52.166 77.402 163.827 1.00 16.06 557 ALA A O 1
ATOM 3590 N N . THR A 1 228 ? 53.382 77.329 161.927 1.00 14.42 558 THR A N 1
ATOM 3591 C CA . THR A 1 228 ? 53.271 75.898 161.729 1.00 13.29 558 THR A CA 1
ATOM 3592 C C . THR A 1 228 ? 54.667 75.319 161.715 1.00 13.56 558 THR A C 1
ATOM 3593 O O . THR A 1 228 ? 55.546 75.830 161.009 1.00 13.99 558 THR A O 1
ATOM 3604 N N . HIS A 1 229 ? 54.860 74.268 162.498 1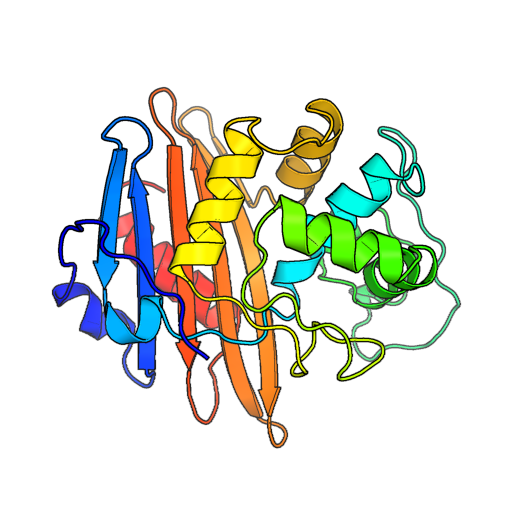.00 14.73 559 HIS A N 1
ATOM 3605 C CA . HIS A 1 229 ? 56.089 73.502 162.469 1.00 13.06 559 HIS A CA 1
ATOM 3606 C C . HIS A 1 229 ? 55.815 72.048 162.097 1.00 13.15 559 HIS A C 1
ATOM 3607 O O . HIS A 1 229 ? 54.853 71.438 162.597 1.00 15.82 559 HIS A O 1
ATOM 3621 N N . LEU A 1 230 ? 56.710 71.481 161.273 1.00 13.36 560 LEU A N 1
ATOM 3622 C CA . LEU A 1 230 ? 56.719 70.067 160.927 1.00 15.86 560 LEU A CA 1
ATOM 3623 C C . LEU A 1 230 ? 58.048 69.424 161.286 1.00 16.73 560 LEU A C 1
ATOM 3624 O O . LEU A 1 230 ? 59.111 69.910 160.878 1.00 16.59 560 LEU A O 1
ATOM 3640 N N . LYS A 1 231 ? 57.974 68.330 162.041 1.00 15.12 561 LYS A N 1
ATOM 3641 C CA . LYS A 1 231 ? 59.104 67.436 162.270 1.00 18.02 561 LYS A CA 1
ATOM 3642 C C . LYS A 1 231 ? 58.811 66.108 161.590 1.00 22.78 561 LYS A C 1
ATOM 3643 O O . LYS A 1 231 ? 57.720 65.553 161.752 1.00 20.20 561 LYS A O 1
ATOM 3662 N N . GLY A 1 232 ? 59.792 65.582 160.864 1.00 20.56 562 GLY A N 1
ATOM 3663 C CA . GLY A 1 232 ? 59.632 64.281 160.247 1.00 23.71 562 GLY A CA 1
ATOM 3664 C C . GLY A 1 232 ? 60.977 63.778 159.786 1.00 22.84 562 GLY A C 1
ATOM 3665 O O . GLY A 1 232 ? 61.958 64.523 159.763 1.00 23.63 562 GLY A O 1
ATOM 3669 N N . GLU A 1 233 ? 61.020 62.494 159.425 1.00 28.54 563 GLU A N 1
ATOM 3670 C CA . GLU A 1 233 ? 62.250 61.952 158.856 1.00 31.60 563 GLU A CA 1
ATOM 3671 C C . GLU A 1 233 ? 62.522 62.545 157.482 1.00 30.17 563 GLU A C 1
ATOM 3672 O O . GLU A 1 233 ? 63.685 62.771 157.121 1.00 31.49 563 GLU A O 1
ATOM 3684 N N . ASP A 1 234 ? 61.466 62.806 156.713 1.00 27.11 564 ASP A N 1
ATOM 3685 C CA . ASP A 1 234 ? 61.587 63.437 155.411 1.00 27.88 564 ASP A CA 1
ATOM 3686 C C . ASP A 1 234 ? 60.302 64.180 155.099 1.00 27.30 564 ASP A C 1
ATOM 3687 O O . ASP A 1 234 ? 59.295 64.069 155.807 1.00 27.65 564 ASP A O 1
ATOM 3696 N N . ASN A 1 235 ? 60.356 64.957 154.022 1.00 25.27 565 ASN A N 1
ATOM 3697 C CA . ASN A 1 235 ? 59.229 65.714 153.486 1.00 21.15 565 ASN A CA 1
ATOM 3698 C C . ASN A 1 235 ? 58.730 66.809 154.420 1.00 19.68 565 ASN A C 1
ATOM 3699 O O . ASN A 1 235 ? 57.685 67.441 154.147 1.00 19.93 565 ASN A O 1
ATOM 3710 N N . ALA A 1 236 ? 59.456 67.087 155.504 1.00 19.84 566 ALA A N 1
ATOM 3711 C CA . ALA A 1 236 ? 59.107 68.152 156.433 1.00 16.91 566 ALA A CA 1
ATOM 3712 C C . ALA A 1 236 ? 59.796 69.430 155.975 1.00 17.04 566 ALA A C 1
ATOM 3713 O O . ALA A 1 236 ? 60.966 69.692 156.287 1.00 19.75 566 ALA A O 1
ATOM 3720 N N . ASN A 1 237 ? 59.079 70.207 155.164 1.00 15.57 567 ASN A N 1
ATOM 3721 C CA . ASN A 1 237 ? 59.684 71.369 154.529 1.00 14.93 567 ASN A CA 1
ATOM 3722 C C . ASN A 1 237 ? 58.730 72.549 154.601 1.00 16.17 567 ASN A C 1
ATOM 3723 O O . ASN A 1 237 ? 57.571 72.425 155.002 1.00 17.38 567 ASN A O 1
ATOM 3734 N N . GLY A 1 238 ? 59.254 73.710 154.212 1.00 16.67 568 GLY A N 1
ATOM 3735 C CA . GLY A 1 238 ? 58.469 74.932 154.289 1.00 15.33 568 GLY A CA 1
ATOM 3736 C C . GLY A 1 238 ? 57.247 74.910 153.394 1.00 15.25 568 GLY A C 1
ATOM 3737 O O . GLY A 1 238 ? 56.194 75.456 153.751 1.00 17.08 568 GLY A O 1
ATOM 3741 N N . GLU A 1 239 ? 57.386 74.332 152.197 1.00 15.99 569 GLU A N 1
ATOM 3742 C CA . GLU A 1 239 ? 56.260 74.281 151.269 1.00 16.16 569 GLU A CA 1
ATOM 3743 C C . GLU A 1 239 ? 55.093 73.506 151.871 1.00 19.14 569 GLU A C 1
ATOM 3744 O O . GLU A 1 239 ? 53.940 73.940 151.794 1.00 17.97 569 GLU A O 1
ATOM 3756 N N . LYS A 1 240 ? 55.381 72.361 152.485 1.00 17.61 570 LYS A N 1
ATOM 3757 C CA . LYS A 1 240 ? 54.335 71.571 153.121 1.00 16.17 570 LYS A CA 1
ATOM 3758 C C . LYS A 1 240 ? 53.764 72.295 154.332 1.00 14.94 570 LYS A C 1
ATOM 3759 O O . LYS A 1 240 ? 52.548 72.276 154.547 1.00 16.49 570 LYS A O 1
ATOM 3778 N N . ALA A 1 241 ? 54.622 72.943 155.121 1.00 15.33 571 ALA A N 1
ATOM 3779 C CA . ALA A 1 241 ? 54.143 73.716 156.260 1.00 13.66 571 ALA A CA 1
ATOM 3780 C C . ALA A 1 241 ? 53.227 74.838 155.797 1.00 15.01 571 ALA A C 1
ATOM 3781 O O . ALA A 1 241 ? 52.215 75.124 156.444 1.00 16.33 571 ALA A O 1
ATOM 3788 N N . GLN A 1 242 ? 53.540 75.459 154.666 1.00 15.45 572 GLN A N 1
ATOM 3789 C CA . GLN A 1 242 ? 52.672 76.515 154.141 1.00 15.88 572 GLN A CA 1
ATOM 3790 C C . GLN A 1 242 ? 51.352 75.943 153.623 1.00 16.17 572 GLN A C 1
ATOM 3791 O O . GLN A 1 242 ? 50.286 76.543 153.824 1.00 17.87 572 GLN A O 1
ATOM 3805 N N . GLN A 1 243 ? 51.402 74.792 152.933 1.00 15.84 573 GLN A N 1
ATOM 3806 C CA . GLN A 1 243 ? 50.184 74.163 152.432 1.00 16.74 573 GLN A CA 1
ATOM 3807 C C . GLN A 1 243 ? 49.240 73.825 153.577 1.00 18.00 573 GLN A C 1
ATOM 3808 O O . GLN A 1 243 ? 48.037 74.096 153.505 1.00 19.64 573 GLN A O 1
ATOM 3822 N N . ILE A 1 244 ? 49.767 73.209 154.636 1.00 18.43 574 ILE A N 1
ATOM 3823 C CA . ILE A 1 244 ? 48.945 72.896 155.803 1.00 21.78 574 ILE A CA 1
ATOM 3824 C C . ILE A 1 244 ? 48.402 74.175 156.419 1.00 18.17 574 ILE A C 1
ATOM 3825 O O . ILE A 1 244 ? 47.228 74.253 156.793 1.00 19.63 574 ILE A O 1
ATOM 3841 N N . SER A 1 245 ? 49.254 75.186 156.560 1.00 17.95 575 SER A N 1
ATOM 3842 C CA . SER A 1 245 ? 48.801 76.440 157.152 1.00 16.65 575 SER A CA 1
ATOM 3843 C C . SER A 1 245 ? 47.637 77.016 156.376 1.00 17.90 575 SER A C 1
ATOM 3844 O O . SER A 1 245 ? 46.666 77.500 156.969 1.00 18.03 575 SER A O 1
ATOM 3852 N N . GLU A 1 246 ? 47.732 77.010 155.034 1.00 17.46 576 GLU A N 1
ATOM 3853 C CA . GLU A 1 246 ? 46.692 77.616 154.214 1.00 17.24 576 GLU A CA 1
ATOM 3854 C C . GLU A 1 246 ? 45.393 76.828 154.301 1.00 19.03 576 GLU A C 1
ATOM 3855 O O . GLU A 1 246 ? 44.315 77.431 154.322 1.00 22.36 576 GLU A O 1
ATOM 3867 N N . ARG A 1 247 ? 45.473 75.499 154.419 1.00 20.26 577 ARG A N 1
ATOM 3868 C CA . ARG A 1 247 ? 44.270 74.707 154.661 1.00 19.75 577 ARG A CA 1
ATOM 3869 C C . ARG A 1 247 ? 43.608 75.123 155.973 1.00 25.95 577 ARG A C 1
ATOM 3870 O O . ARG A 1 247 ? 42.394 75.319 156.028 1.00 24.15 577 ARG A O 1
ATOM 3891 N N . ILE A 1 248 ? 44.397 75.274 157.039 1.00 20.54 578 ILE A N 1
ATOM 3892 C CA . ILE A 1 248 ? 43.852 75.642 158.343 1.00 21.42 578 ILE A CA 1
ATOM 3893 C C . ILE A 1 248 ? 43.276 77.051 158.302 1.00 21.63 578 ILE A C 1
ATOM 3894 O O . ILE A 1 248 ? 42.156 77.298 158.775 1.00 23.56 578 ILE A O 1
ATOM 3910 N N . LEU A 1 249 ? 44.040 77.995 157.760 1.00 20.63 579 LEU A N 1
ATOM 3911 C CA . LEU A 1 249 ? 43.582 79.380 157.726 1.00 20.35 579 LEU A CA 1
ATOM 3912 C C . LEU A 1 249 ? 42.321 79.526 156.886 1.00 24.33 579 LEU A C 1
ATOM 3913 O O . LEU A 1 249 ? 41.452 80.345 157.204 1.00 26.16 579 LEU A O 1
ATOM 3929 N N . LYS A 1 250 ? 42.199 78.760 155.802 1.00 21.74 580 LYS A N 1
ATOM 3930 C CA . LYS A 1 250 ? 40.980 78.856 155.003 1.00 24.24 580 LYS A CA 1
ATOM 3931 C C . LYS A 1 250 ? 39.791 78.264 155.748 1.00 28.07 580 LYS A C 1
ATOM 3932 O O . LYS A 1 250 ? 38.671 78.782 155.660 1.00 29.51 580 LYS A O 1
ATOM 3951 N N . GLU A 1 251 ? 40.004 77.183 156.496 1.00 28.75 581 GLU A N 1
ATOM 3952 C CA . GLU A 1 251 ? 38.900 76.636 157.271 1.00 30.73 581 GLU A CA 1
ATOM 3953 C C . GLU A 1 251 ? 38.459 77.615 158.349 1.00 31.36 581 GLU A C 1
ATOM 3954 O O . GLU A 1 251 ? 37.272 77.651 158.709 1.00 37.02 581 GLU A O 1
ATOM 3966 N N . MET A 1 252 ? 39.392 78.410 158.871 1.00 29.33 582 MET A N 1
ATOM 3967 C CA . MET A 1 252 ? 39.063 79.499 159.786 1.00 28.88 582 MET A CA 1
ATOM 3968 C C . MET A 1 252 ? 38.477 80.715 159.078 1.00 34.40 582 MET A C 1
ATOM 3969 O O . MET A 1 252 ? 38.144 81.702 159.744 1.00 36.75 582 MET A O 1
ATOM 3983 N N . GLU A 1 253 ? 38.364 80.677 157.752 1.00 31.56 583 GLU A N 1
ATOM 3984 C CA . GLU A 1 253 ? 37.807 81.780 156.976 1.00 31.09 583 GLU A CA 1
ATOM 3985 C C . GLU A 1 253 ? 38.653 83.039 157.105 1.00 32.13 583 GLU A C 1
ATOM 3986 O O . GLU A 1 253 ? 38.142 84.157 157.037 1.00 35.70 583 GLU A O 1
ATOM 3998 N N . LEU A 1 254 ? 39.964 82.861 157.253 1.00 27.56 584 LEU A N 1
ATOM 3999 C CA . LEU A 1 254 ? 40.876 83.994 157.337 1.00 27.55 584 LEU A CA 1
ATOM 4000 C C . LEU A 1 254 ? 41.500 84.363 156.001 1.00 37.27 584 LEU A C 1
ATOM 4001 O O . LEU A 1 254 ? 41.861 85.526 155.803 1.00 38.78 584 LEU A O 1
ATOM 4017 N N . ILE A 1 255 ? 41.625 83.413 155.079 1.00 32.35 585 ILE A N 1
ATOM 4018 C CA . ILE A 1 255 ? 42.116 83.705 153.738 1.00 39.81 585 ILE A CA 1
ATOM 4019 C C . ILE A 1 255 ? 41.224 82.977 152.739 1.00 45.63 585 ILE A C 1
ATOM 4020 O O . ILE A 1 255 ? 41.355 83.155 151.526 1.00 40.80 585 ILE A O 1
#